Protein AF-0000000079814515 (afdb_homodimer)

Radius of gyration: 21.1 Å; Cα contacts (8 Å, |Δi|>4): 641; chains: 2; bounding box: 38×59×46 Å

Secondary structure (DSSP, 8-state):
--HHHHHHHHHHHHTT---EEEE-PPP-SHHHHHHHHTT--SB-EEEEEEEETTS-EEEEEEETT----TTTHHHHHT-S-EEEPPHHHHHHHH---TT--SGGGGGG-TT--EEEEEEHHHHTSS-EEE-SS-TTEEEEE-HHHHHHHHHHTT---EEE---GGG--/--HHHHHHHHHHHHTT---EEEE-PPP-SHHHHHHHHTT--SB-EEEEEEEETTS-EEEEEEETT----TTTHHHHHT-S-EEEPPHHHHHHHH---TT--SGGGGGG-TT--EEEEEEHHHHTSS-EEE-SS-TTEEEEE-HHHHHHHHHHTT---EEE---GGG--

Sequence (336 aa):
MTETGQRLLDLLAELDIQPEILSHPPVRTVEDAEAYWGDIRGQHTKNLFLKDAKGAMFLLTVPADRKVDLKKLPQLLDCKRLSFGSAERMMERLQTIPGSLGPLSMIADTDHQVRFAIDAALLQGDYITMHPMDNTQTFSISPDDLRKFLHALGVEPLVVTFTDAETVMTETGQRLLDLLAELDIQPEILSHPPVRTVEDAEAYWGDIRGQHTKNLFLKDAKGAMFLLTVPADRKVDLKKLPQLLDCKRLSFGSAERMMERLQTIPGSLGPLSMIADTDHQVRFAIDAALLQGDYITMHPMDNTQTFSISPDDLRKFLHALGVEPLVVTFTDAETV

Solvent-accessible surface area (backbone atoms only — not comparable to full-atom values): 18422 Å² total; per-residue (Å²): 130,54,71,67,47,50,52,47,55,51,51,34,54,74,68,69,49,79,58,50,78,44,80,47,73,73,64,86,43,70,65,50,42,54,71,60,49,75,76,52,64,48,48,52,53,40,59,46,53,29,25,27,76,85,66,52,32,32,40,38,41,33,51,55,55,60,50,71,28,62,86,43,42,20,73,73,68,71,56,50,64,56,45,75,49,53,64,68,54,36,34,72,49,30,68,32,55,90,82,16,60,32,80,59,29,57,73,51,31,80,80,67,67,57,48,46,31,35,36,46,72,54,60,72,44,74,21,33,38,36,20,68,62,34,50,40,37,39,31,26,36,34,42,68,53,49,48,51,52,34,49,75,72,73,46,77,71,42,75,34,80,82,47,78,80,35,39,104,131,54,72,67,45,50,51,48,54,51,51,33,54,75,70,69,49,79,57,49,76,47,80,47,73,71,63,85,42,71,68,51,41,53,70,60,50,76,76,52,63,48,50,53,53,40,58,44,53,30,26,26,76,86,64,54,31,34,39,38,39,34,52,54,54,60,49,73,27,61,85,44,42,21,72,72,68,70,54,49,63,57,44,76,50,52,64,66,53,37,33,73,48,30,68,32,54,90,81,18,60,33,80,60,30,55,75,54,31,80,81,68,67,58,48,46,32,35,36,46,74,54,58,74,43,73,22,33,38,36,21,68,64,34,49,40,37,39,31,28,38,33,44,68,53,51,49,53,52,34,50,75,72,72,46,76,69,42,75,33,78,83,49,80,81,34,39,103

pLDDT: mean 93.08, std 7.83, range [66.25, 98.88]

Foldseek 3Di:
DDPLLVVLVVLCVVLVFDWDKDFAPQDDDPVRCVVRVVPDDAFEWDWFWKAAPVGQIEIEIEGPPFAFDQQCVCVQVVTHRMDGDDQVVCCVQQVAGPQQDDLSSCSRRLVPRYAYEYEPVRLPDQWYWHHSSDNRMITTGGSVSSVSSCVVSVHDYHYGYDDPVRGD/DDPLLVVLVVLCVVLVFDWDKDFAPQDDDPVRCVVRVVPDDAFEWDWFWKAAPVGQIEIEIEGPPFAFDQQCVCVQVVTHRMDGDDQVVCCVQQVAGPQQDDLSSCSRRLVPRYAYEYEQVRLPDQWYWHHSSDNRMITTGGSVSSVSSCVVSVHDYHYGYDDPVRGD

InterPro domains:
  IPR007214 YbaK/aminoacyl-tRNA synthetase-associated domain [PF04073] (24-149)
  IPR036754 YbaK/aminoacyl-tRNA synthetase-associated domain superfamily [G3DSA:3.90.960.10] (1-168)
  IPR036754 YbaK/aminoacyl-tRNA synthetase-associated domain superfamily [SSF55826] (5-163)
  IPR040285 Prolyl-tRNA editing protein ProX/PRXD1 [PTHR31423] (1-164)

Organism: NCBI:txid265959

Nearest PDB structures (foldseek):
  1vjf-assembly1_A  TM=9.350E-01  e=3.466E-21  Caulobacter vibrioides CB15
  1vki-assembly1_A  TM=9.490E-01  e=1.160E-20  Agrobacterium fabrum str. C58
  8huz-assembly3_B  TM=9.222E-01  e=3.276E-17  Mus musculus
  8huz-assembly6_E  TM=8.771E-01  e=4.865E-18  Mus musculus
  8huz-assembly4_C  TM=9.094E-01  e=7.024E-17  Mus musculus

Structure (mmCIF, N/CA/C/O backbone):
data_AF-0000000079814515-model_v1
#
loop_
_entity.id
_entity.type
_entity.pdbx_description
1 polymer 'Prolyl-tRNA editing protein ProX'
#
loop_
_atom_site.group_PDB
_atom_site.id
_atom_site.type_symbol
_atom_site.label_atom_id
_atom_site.label_alt_id
_atom_site.label_comp_id
_atom_site.label_asym_id
_atom_site.label_entity_id
_atom_site.label_seq_id
_atom_site.pdbx_PDB_ins_code
_atom_site.Cartn_x
_atom_site.Cartn_y
_atom_site.Cartn_z
_atom_site.occupancy
_atom_site.B_iso_or_equiv
_atom_site.auth_seq_id
_atom_site.auth_comp_id
_atom_site.auth_asym_id
_atom_site.auth_atom_id
_atom_site.pdbx_PDB_model_num
ATOM 1 N N . MET A 1 1 ? -7.988 8.062 24.359 1 75.44 1 MET A N 1
ATOM 2 C CA . MET A 1 1 ? -7.648 9.141 23.438 1 75.44 1 MET A CA 1
ATOM 3 C C . MET A 1 1 ? -6.617 10.078 24.047 1 75.44 1 MET A C 1
ATOM 5 O O . MET A 1 1 ? -6.691 10.398 25.25 1 75.44 1 MET A O 1
ATOM 9 N N . THR A 1 2 ? -5.527 10.367 23.234 1 88.06 2 THR A N 1
ATOM 10 C CA . THR A 1 2 ? -4.484 11.281 23.703 1 88.06 2 THR A CA 1
ATOM 11 C C . THR A 1 2 ? -5.031 12.695 23.828 1 88.06 2 THR A C 1
ATOM 13 O O . THR A 1 2 ? -6.121 12.992 23.344 1 88.06 2 THR A O 1
ATOM 16 N N . GLU A 1 3 ? -4.348 13.508 24.594 1 93.75 3 GLU A N 1
ATOM 17 C CA . GLU A 1 3 ? -4.727 14.906 24.719 1 93.75 3 GLU A CA 1
ATOM 18 C C . GLU A 1 3 ? -4.777 15.586 23.359 1 93.75 3 GLU A C 1
ATOM 20 O O . GLU A 1 3 ? -5.695 16.359 23.078 1 93.75 3 GLU A O 1
ATOM 25 N N . THR A 1 4 ? -3.793 15.328 22.547 1 96.5 4 THR A N 1
ATOM 26 C CA . THR A 1 4 ? -3.748 15.914 21.219 1 96.5 4 THR A CA 1
ATOM 27 C C . 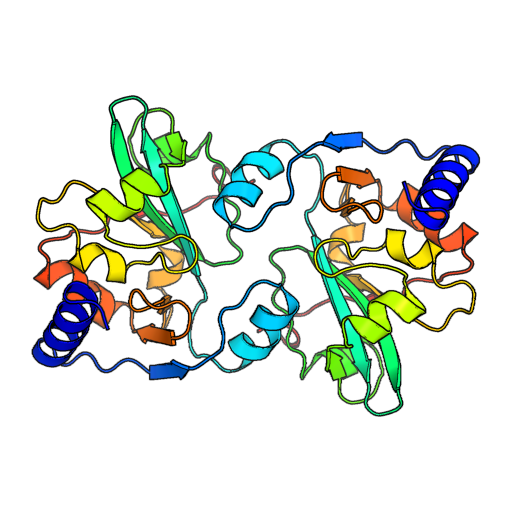THR A 1 4 ? -4.914 15.414 20.375 1 96.5 4 THR A C 1
ATOM 29 O O . THR A 1 4 ? -5.484 16.172 19.578 1 96.5 4 THR A O 1
ATOM 32 N N . GLY A 1 5 ? -5.25 14.125 20.5 1 96 5 GLY A N 1
ATOM 33 C CA . GLY A 1 5 ? -6.414 13.586 19.828 1 96 5 GLY A CA 1
ATOM 34 C C . GLY A 1 5 ? -7.703 14.289 20.188 1 96 5 GLY A C 1
ATOM 35 O O . GLY A 1 5 ? -8.539 14.57 19.328 1 96 5 GLY A O 1
ATOM 36 N N . GLN A 1 6 ? -7.859 14.578 21.469 1 96.5 6 GLN A N 1
ATOM 37 C CA . GLN A 1 6 ? -9.047 15.305 21.922 1 96.5 6 GLN A CA 1
ATOM 38 C C . GLN A 1 6 ? -9.062 16.734 21.375 1 96.5 6 GLN A C 1
ATOM 40 O O . GLN A 1 6 ? -10.109 17.234 20.953 1 96.5 6 GLN A O 1
ATOM 45 N N . ARG A 1 7 ? -7.902 17.359 21.406 1 97.75 7 ARG A N 1
ATOM 46 C CA . ARG A 1 7 ? -7.797 18.703 20.844 1 97.75 7 ARG A CA 1
ATOM 47 C C . ARG A 1 7 ? -8.203 18.703 19.375 1 97.75 7 ARG A C 1
ATOM 49 O O . ARG A 1 7 ? -8.844 19.641 18.891 1 97.75 7 ARG A O 1
ATOM 56 N N . LEU A 1 8 ? -7.816 17.656 18.672 1 98.44 8 LEU A N 1
ATOM 57 C CA . LEU A 1 8 ? -8.172 17.516 17.266 1 98.44 8 LEU A CA 1
ATOM 58 C C . LEU A 1 8 ? -9.688 17.469 17.094 1 98.44 8 LEU A C 1
ATOM 60 O O . LEU A 1 8 ? -10.258 18.234 16.312 1 98.44 8 LEU A O 1
ATOM 64 N N . LEU A 1 9 ? -10.352 16.656 17.844 1 97.94 9 LEU A N 1
ATOM 65 C CA . LEU A 1 9 ? -11.797 16.5 17.734 1 97.94 9 LEU A CA 1
ATOM 66 C C . LEU A 1 9 ? -12.508 17.797 18.125 1 97.94 9 LEU A C 1
ATOM 68 O O . LEU A 1 9 ? -13.5 18.172 17.5 1 97.94 9 LEU A O 1
ATOM 72 N N . ASP A 1 10 ? -12.016 18.422 19.109 1 98.38 10 ASP A N 1
ATOM 73 C CA . ASP A 1 10 ? -12.594 19.703 19.547 1 98.38 10 ASP A CA 1
ATOM 74 C C . ASP A 1 10 ? -12.492 20.75 18.453 1 98.38 10 ASP A C 1
ATOM 76 O O . ASP A 1 10 ? -13.445 21.484 18.188 1 98.38 10 ASP A O 1
ATOM 80 N N . LEU A 1 11 ? -11.305 20.812 17.844 1 98.69 11 LEU A N 1
ATOM 81 C CA . LEU A 1 11 ? -11.102 21.812 16.781 1 98.69 11 LEU A CA 1
ATOM 82 C C . LEU A 1 11 ? -12.016 21.516 15.594 1 98.69 11 LEU A C 1
ATOM 84 O O . LEU A 1 11 ? -12.602 22.438 15.023 1 98.69 11 LEU A O 1
ATOM 88 N N . LEU A 1 12 ? -12.133 20.266 15.188 1 98.75 12 LEU A N 1
ATOM 89 C CA . LEU A 1 12 ? -13.039 19.906 14.102 1 98.75 12 LEU A CA 1
ATOM 90 C C . LEU A 1 12 ? -14.461 20.344 14.414 1 98.75 12 LEU A C 1
ATOM 92 O O . LEU A 1 12 ? -15.164 20.875 13.555 1 98.75 12 LEU A O 1
ATOM 96 N N . ALA A 1 13 ? -14.883 20.125 15.633 1 98.56 13 ALA A N 1
ATOM 97 C CA . ALA A 1 13 ? -16.219 20.516 16.078 1 98.56 13 ALA A CA 1
ATOM 98 C C . ALA A 1 13 ? -16.391 22.031 16.016 1 98.56 13 ALA A C 1
ATOM 100 O O . ALA A 1 13 ? -17.406 22.547 15.531 1 98.56 13 ALA A O 1
ATOM 101 N N . GLU A 1 14 ? -15.445 22.75 16.5 1 98.62 14 GLU A N 1
ATOM 102 C CA . GLU A 1 14 ? -15.469 24.203 16.5 1 98.62 14 GLU A CA 1
ATOM 103 C C . GLU A 1 14 ? -15.609 24.75 15.078 1 98.62 14 GLU A C 1
ATOM 105 O O . GLU A 1 14 ? -16.297 25.75 14.852 1 98.62 14 GLU A O 1
ATOM 110 N N . LEU A 1 15 ? -14.969 24.078 14.133 1 98.75 15 LEU A N 1
ATOM 111 C CA . LEU A 1 15 ? -14.953 24.516 12.742 1 98.75 15 LEU A CA 1
ATOM 112 C C . LEU A 1 15 ? -16.156 23.953 11.984 1 98.75 15 LEU A C 1
ATOM 114 O O . LEU A 1 15 ? -16.297 24.188 10.781 1 98.75 15 LEU A O 1
ATOM 118 N N . ASP A 1 16 ? -16.969 23.203 12.617 1 98.56 16 ASP A N 1
ATOM 119 C CA . ASP A 1 16 ? -18.156 22.562 12.047 1 98.56 16 ASP A CA 1
ATOM 120 C C . ASP A 1 16 ? -17.781 21.609 10.914 1 98.56 16 ASP A C 1
ATOM 122 O O . ASP A 1 16 ? -18.391 21.625 9.852 1 98.56 16 ASP A O 1
ATOM 126 N N . ILE A 1 17 ? -16.672 20.969 11.133 1 98.62 17 ILE A N 1
ATOM 127 C CA . ILE A 1 17 ? -16.266 19.922 10.219 1 98.62 17 ILE A CA 1
ATOM 128 C C . ILE A 1 17 ? -16.766 18.562 10.734 1 98.62 17 ILE A C 1
ATOM 130 O O . ILE A 1 17 ? -16.438 18.156 11.844 1 98.62 17 ILE A O 1
ATOM 134 N N . GLN A 1 18 ? -17.562 17.891 9.961 1 97.75 18 GLN A N 1
ATOM 135 C CA . GLN A 1 18 ? -18.141 16.594 10.312 1 97.75 18 GLN A CA 1
ATOM 136 C C . GLN A 1 18 ? -17.672 15.5 9.367 1 97.75 18 GLN A C 1
ATOM 138 O O . GLN A 1 18 ? -18.312 15.227 8.352 1 97.75 18 GLN A O 1
ATOM 143 N N . PRO A 1 19 ? -16.594 14.875 9.711 1 97.75 19 PRO A N 1
ATOM 144 C CA . PRO A 1 19 ? -16.094 13.812 8.828 1 97.75 19 PRO A CA 1
ATOM 145 C C . PRO A 1 19 ? -17.031 12.609 8.758 1 97.75 19 PRO A C 1
ATOM 147 O O . PRO A 1 19 ? -17.797 12.367 9.695 1 97.75 19 PRO A O 1
ATOM 150 N N . GLU A 1 20 ? -17.094 11.984 7.598 1 96.75 20 GLU A N 1
ATOM 151 C CA . GLU A 1 20 ? -17.562 10.602 7.594 1 96.75 20 GLU A CA 1
ATOM 152 C C . GLU A 1 20 ? -16.531 9.672 8.227 1 96.75 20 GLU A C 1
ATOM 154 O O . GLU A 1 20 ? -15.352 9.719 7.887 1 96.75 20 GLU A O 1
ATOM 159 N N . ILE A 1 21 ? -17.016 8.844 9.18 1 95.38 21 ILE A N 1
ATOM 160 C CA . ILE A 1 21 ? -16.078 8.078 9.992 1 95.38 21 ILE A CA 1
ATOM 161 C C . ILE A 1 21 ? -16.25 6.586 9.695 1 95.38 21 ILE A C 1
ATOM 163 O O . ILE A 1 21 ? -17.375 6.078 9.648 1 95.38 21 ILE A O 1
ATOM 167 N N . LEU A 1 22 ? -15.141 5.969 9.438 1 93.75 22 LEU A N 1
ATOM 168 C CA . LEU A 1 22 ? -15.086 4.516 9.359 1 93.75 22 LEU A CA 1
ATOM 169 C C . LEU A 1 22 ? -14.172 3.945 10.438 1 93.75 22 LEU A C 1
ATOM 171 O O . LEU A 1 22 ? -13.008 4.336 10.539 1 93.75 22 LEU A O 1
ATOM 175 N N . SER A 1 23 ? -14.734 3.043 11.258 1 93.56 23 SER A N 1
ATOM 176 C CA . SER A 1 23 ? -13.938 2.336 12.25 1 93.56 23 SER A CA 1
ATOM 177 C C . SER A 1 23 ? -13.477 0.978 11.734 1 93.56 23 SER A C 1
ATOM 179 O O . SER A 1 23 ? -14.25 0.262 11.086 1 93.56 23 SER A O 1
ATOM 181 N N . HIS A 1 24 ? -12.25 0.67 11.945 1 90.94 24 HIS A N 1
ATOM 182 C CA . HIS A 1 24 ? -11.656 -0.583 11.492 1 90.94 24 HIS A CA 1
ATOM 183 C C . HIS A 1 24 ? -10.453 -0.958 12.359 1 90.94 24 HIS A C 1
ATOM 185 O O . HIS A 1 24 ? -9.875 -0.102 13.023 1 90.94 24 HIS A O 1
ATOM 191 N N . PRO A 1 25 ? -10.117 -2.254 12.414 1 89.31 25 PRO A N 1
ATOM 192 C CA . PRO A 1 25 ? -8.852 -2.592 13.062 1 89.31 25 PRO A CA 1
ATOM 193 C C . PRO A 1 25 ? -7.641 -2.021 12.32 1 89.31 25 PRO A C 1
ATOM 195 O O . PRO A 1 25 ? -7.754 -1.611 11.164 1 89.31 25 PRO A O 1
ATOM 198 N N . PRO A 1 26 ? -6.539 -1.904 13.023 1 88.31 26 PRO A N 1
ATOM 199 C CA . PRO A 1 26 ? -5.34 -1.482 12.297 1 88.31 26 PRO A CA 1
ATOM 200 C C . PRO A 1 26 ? -5.039 -2.369 11.094 1 88.31 26 PRO A C 1
ATOM 202 O O . PRO A 1 26 ? -5.133 -3.596 11.18 1 88.31 26 PRO A O 1
ATOM 205 N N . VAL A 1 27 ? -4.84 -1.708 9.977 1 80.44 27 VAL A N 1
ATOM 206 C CA . VAL A 1 27 ? -4.586 -2.43 8.734 1 80.44 27 VAL A CA 1
ATOM 207 C C . VAL A 1 27 ? -3.086 -2.654 8.555 1 80.44 27 VAL A C 1
ATOM 209 O O . VAL A 1 27 ? -2.299 -1.707 8.625 1 80.44 27 VAL A O 1
ATOM 212 N N . ARG A 1 28 ? -2.684 -3.973 8.359 1 74.38 28 ARG A N 1
ATOM 213 C CA . ARG A 1 28 ? -1.266 -4.297 8.242 1 74.38 28 ARG A CA 1
ATOM 214 C C . ARG A 1 28 ? -0.97 -4.973 6.902 1 74.38 28 ARG A C 1
ATOM 216 O O . ARG A 1 28 ? 0.19 -5.082 6.5 1 74.38 28 ARG A O 1
ATOM 223 N N . THR A 1 29 ? -2.033 -5.328 6.293 1 77 29 THR A N 1
ATOM 224 C CA . THR A 1 29 ? -1.838 -6.039 5.035 1 77 29 THR A CA 1
ATOM 225 C C . THR A 1 29 ? -2.668 -5.406 3.922 1 77 29 THR A C 1
ATOM 227 O O . THR A 1 29 ? -3.625 -4.676 4.191 1 77 29 THR A O 1
ATOM 230 N N . VAL A 1 30 ? -2.26 -5.75 2.783 1 77.56 30 VAL A N 1
ATOM 231 C CA . VAL A 1 30 ? -3.012 -5.293 1.62 1 77.56 30 VAL A CA 1
ATOM 232 C C . VAL A 1 30 ? -4.441 -5.828 1.686 1 77.56 30 VAL A C 1
ATOM 234 O O . VAL A 1 30 ? -5.395 -5.109 1.377 1 77.56 30 VAL A O 1
ATOM 237 N N . GLU A 1 31 ? -4.586 -7.02 2.125 1 76.5 31 GLU A N 1
ATOM 238 C CA . GLU A 1 31 ? -5.898 -7.645 2.266 1 76.5 31 GLU A CA 1
ATOM 239 C C . GLU A 1 31 ? -6.785 -6.855 3.225 1 76.5 31 GLU A C 1
ATOM 241 O O . GLU A 1 31 ? -7.941 -6.566 2.914 1 76.5 31 GLU A O 1
ATOM 246 N N . ASP A 1 32 ? -6.215 -6.566 4.352 1 77.38 32 ASP A N 1
ATOM 247 C CA . ASP A 1 32 ? -6.961 -5.777 5.328 1 77.38 32 ASP A CA 1
ATOM 248 C C . ASP A 1 32 ? -7.387 -4.434 4.742 1 77.38 32 ASP A C 1
ATOM 250 O O . ASP A 1 32 ? -8.539 -4.023 4.891 1 77.38 32 ASP A O 1
ATOM 254 N N . ALA A 1 33 ? -6.477 -3.834 4.035 1 79.44 33 ALA A N 1
ATOM 255 C CA . ALA A 1 33 ? -6.734 -2.51 3.477 1 79.44 33 ALA A CA 1
ATOM 256 C C . ALA A 1 33 ? -7.867 -2.561 2.451 1 79.44 33 ALA A C 1
ATOM 258 O O . ALA A 1 33 ? -8.812 -1.775 2.525 1 79.44 33 ALA A O 1
ATOM 259 N N . GLU A 1 34 ? -7.785 -3.51 1.593 1 79.25 34 GLU A N 1
ATOM 260 C CA . GLU A 1 34 ? -8.758 -3.611 0.508 1 79.25 34 GLU A CA 1
ATOM 261 C C . GLU A 1 34 ? -10.141 -3.979 1.038 1 79.25 34 GLU A C 1
ATOM 263 O O . GLU A 1 34 ? -11.156 -3.543 0.493 1 79.25 34 GLU A O 1
ATOM 268 N N . ALA A 1 35 ? -10.188 -4.746 2.047 1 75.69 35 ALA A N 1
ATOM 269 C CA . ALA A 1 35 ? -11.445 -5.176 2.648 1 75.69 35 ALA A CA 1
ATOM 270 C C . ALA A 1 35 ? -12.172 -4 3.293 1 75.69 35 ALA A C 1
ATOM 272 O O . ALA A 1 35 ? -13.398 -3.914 3.229 1 75.69 35 ALA A O 1
ATOM 273 N N . TYR A 1 36 ? -11.414 -3.109 3.783 1 75.94 36 TYR A N 1
ATOM 274 C CA . TYR A 1 36 ? -12.039 -2.029 4.539 1 75.94 36 TYR A CA 1
ATOM 275 C C . TYR A 1 36 ? -12.195 -0.783 3.68 1 75.94 36 TYR A C 1
ATOM 277 O O . TYR A 1 36 ? -13.102 0.028 3.912 1 75.94 36 TYR A O 1
ATOM 285 N N . TRP A 1 37 ? -11.383 -0.646 2.613 1 72.81 37 TRP A N 1
ATOM 286 C CA . TRP A 1 37 ? -11.344 0.602 1.858 1 72.81 37 TRP A CA 1
ATOM 287 C C . TRP A 1 37 ? -12.469 0.654 0.829 1 72.81 37 TRP A C 1
ATOM 289 O O . TRP A 1 37 ? -12.828 1.732 0.354 1 72.81 37 TRP A O 1
ATOM 299 N N . GLY A 1 38 ? -12.984 -0.452 0.462 1 70.06 38 GLY A N 1
ATOM 300 C CA . GLY A 1 38 ? -14.008 -0.471 -0.574 1 70.06 38 GLY A CA 1
ATOM 301 C C . GLY A 1 38 ? -15.219 0.375 -0.234 1 70.06 38 GLY A C 1
ATOM 302 O O . GLY A 1 38 ? -15.914 0.859 -1.129 1 70.06 38 GLY A O 1
ATOM 303 N N . ASP A 1 39 ? -15.367 0.72 0.922 1 73 39 ASP A N 1
ATOM 304 C CA . ASP A 1 39 ? -16.625 1.36 1.31 1 73 39 ASP A CA 1
ATOM 305 C C . ASP A 1 39 ? -16.391 2.801 1.761 1 73 39 ASP A C 1
ATOM 307 O O . ASP A 1 39 ? -17.344 3.518 2.082 1 73 39 ASP A O 1
ATOM 311 N N . ILE A 1 40 ? -15.188 3.158 1.718 1 81.25 40 ILE A N 1
ATOM 312 C CA . ILE A 1 40 ? -14.938 4.48 2.281 1 81.25 40 ILE A CA 1
ATOM 313 C C . ILE A 1 40 ? -14.961 5.527 1.172 1 81.25 40 ILE A C 1
ATOM 315 O O . ILE A 1 40 ? -14.391 5.316 0.099 1 81.25 40 ILE A O 1
ATOM 319 N N . ARG A 1 41 ? -15.656 6.555 1.439 1 89.75 41 ARG A N 1
ATOM 320 C CA . ARG A 1 41 ? -15.758 7.648 0.479 1 89.75 41 ARG A CA 1
ATOM 321 C C . ARG A 1 41 ? -14.469 8.469 0.448 1 89.75 41 ARG A C 1
ATOM 323 O O . ARG A 1 41 ? -13.969 8.883 1.494 1 89.75 41 ARG A O 1
ATOM 330 N N . GLY A 1 42 ? -13.992 8.664 -0.877 1 93.06 42 GLY A N 1
ATOM 331 C CA . GLY A 1 42 ? -12.883 9.594 -1.007 1 93.06 42 GLY A CA 1
ATOM 332 C C . GLY A 1 42 ? -11.633 8.953 -1.583 1 93.06 42 GLY A C 1
ATOM 333 O O . GLY A 1 42 ? -11.547 7.727 -1.678 1 93.06 42 GLY A O 1
ATOM 334 N N . GLN A 1 43 ? -10.656 9.859 -1.907 1 93.62 43 GLN A N 1
ATOM 335 C CA . GLN A 1 43 ? -9.336 9.422 -2.34 1 93.62 43 GLN A CA 1
ATOM 336 C C . GLN A 1 43 ? -8.5 8.953 -1.156 1 93.62 43 GLN A C 1
ATOM 338 O O . GLN A 1 43 ? -8.312 9.688 -0.187 1 93.62 43 GLN A O 1
ATOM 343 N N . HIS A 1 44 ? -8.031 7.711 -1.271 1 92.06 44 HIS A N 1
ATOM 344 C CA . HIS A 1 44 ? -7.145 7.199 -0.235 1 92.06 44 HIS A CA 1
ATOM 345 C C . HIS A 1 44 ? -5.746 7.797 -0.364 1 92.06 44 HIS A C 1
ATOM 347 O O . HIS A 1 44 ? -5.301 8.109 -1.47 1 92.06 44 HIS A O 1
ATOM 353 N N . THR A 1 45 ? -5.105 7.887 0.798 1 94.12 45 THR A N 1
ATOM 354 C CA . THR A 1 45 ? -3.855 8.633 0.782 1 94.12 45 THR A CA 1
ATOM 355 C C . THR A 1 45 ? -2.729 7.82 1.412 1 94.12 45 THR A C 1
ATOM 357 O O . THR A 1 45 ? -2.982 6.836 2.107 1 94.12 45 THR A O 1
ATOM 360 N N . LYS A 1 46 ? -1.574 8.141 1.09 1 92.5 46 LYS A N 1
ATOM 361 C CA . LYS A 1 46 ? -0.401 7.801 1.89 1 92.5 46 LYS A CA 1
ATOM 362 C C . LYS A 1 46 ? 0.386 9.047 2.27 1 92.5 46 LYS A C 1
ATOM 364 O O . LYS A 1 46 ? 0.29 10.078 1.598 1 92.5 46 LYS A O 1
ATOM 369 N N . ASN A 1 47 ? 1.096 8.969 3.33 1 96.19 47 ASN A N 1
ATOM 370 C CA . ASN A 1 47 ? 1.739 10.109 3.977 1 96.19 47 ASN A CA 1
ATOM 371 C C . ASN A 1 47 ? 3.213 9.836 4.266 1 96.19 47 ASN A C 1
ATOM 373 O O . ASN A 1 47 ? 3.557 8.781 4.809 1 96.19 47 ASN A O 1
ATOM 377 N N . LEU A 1 48 ? 4.031 10.742 3.873 1 96.19 48 LEU A N 1
ATOM 378 C CA . LEU A 1 48 ? 5.473 10.617 4.07 1 96.19 48 LEU A CA 1
ATOM 379 C C . LEU A 1 48 ? 5.988 11.695 5.016 1 96.19 48 LEU A C 1
ATOM 381 O O . LEU A 1 48 ? 5.746 12.883 4.797 1 96.19 48 LEU A O 1
ATOM 385 N N . PHE A 1 49 ? 6.605 11.25 6.074 1 97.25 49 PHE A N 1
ATOM 386 C CA . PHE A 1 49 ? 7.34 12.156 6.945 1 97.25 49 PHE A CA 1
ATOM 387 C C . PHE A 1 49 ? 8.797 12.258 6.516 1 97.25 49 PHE A C 1
ATOM 389 O O . PHE A 1 49 ? 9.555 11.289 6.629 1 97.25 49 PHE A O 1
ATOM 396 N N . LEU A 1 50 ? 9.188 13.453 6.02 1 97.31 50 LEU A N 1
ATOM 397 C CA . LEU A 1 50 ? 10.477 13.625 5.359 1 97.31 50 LEU A CA 1
ATOM 398 C C . LEU A 1 50 ? 11.305 14.695 6.059 1 97.31 50 LEU A C 1
ATOM 400 O O . LEU A 1 50 ? 10.766 15.531 6.785 1 97.31 50 LEU A O 1
ATOM 404 N N . LYS A 1 51 ? 12.547 14.586 5.828 1 97.06 51 LYS A N 1
ATOM 405 C CA . LYS A 1 51 ? 13.523 15.562 6.305 1 97.06 51 LYS A CA 1
ATOM 406 C C . LYS A 1 51 ? 14.547 15.891 5.227 1 97.06 51 LYS A C 1
ATOM 408 O O . LYS A 1 51 ? 14.992 15.008 4.492 1 97.06 51 LYS A O 1
ATOM 413 N N . ASP A 1 52 ? 14.828 17.188 5.105 1 96.88 52 ASP A N 1
ATOM 414 C CA . ASP A 1 52 ? 15.859 17.516 4.129 1 96.88 52 ASP A CA 1
ATOM 415 C C . ASP A 1 52 ? 17.234 17.625 4.789 1 96.88 52 ASP A C 1
ATOM 417 O O . ASP A 1 52 ? 17.344 17.484 6.008 1 96.88 52 ASP A O 1
ATOM 421 N N . ALA A 1 53 ? 18.25 17.812 4.062 1 96.56 53 ALA A N 1
ATOM 422 C CA . ALA A 1 53 ? 19.641 17.797 4.516 1 96.56 53 ALA A CA 1
ATOM 423 C C . ALA A 1 53 ? 19.906 18.938 5.508 1 96.56 53 ALA A C 1
ATOM 425 O O . ALA A 1 53 ? 20.859 18.875 6.281 1 96.56 53 ALA A O 1
ATOM 426 N N . LYS A 1 54 ? 19.141 19.938 5.52 1 96 54 LYS A N 1
ATOM 427 C CA . LYS A 1 54 ? 19.328 21.062 6.43 1 96 54 LYS A CA 1
ATOM 428 C C . LYS A 1 54 ? 18.484 20.891 7.695 1 96 54 LYS A C 1
ATOM 430 O O . LYS A 1 54 ? 18.562 21.703 8.617 1 96 54 LYS A O 1
ATOM 435 N N . GLY A 1 55 ? 17.688 19.844 7.723 1 96.25 55 GLY A N 1
ATOM 436 C CA . GLY A 1 55 ? 16.922 19.531 8.922 1 96.25 55 GLY A CA 1
ATOM 437 C C . GLY A 1 55 ? 15.469 19.969 8.828 1 96.25 55 GLY A C 1
ATOM 438 O O . GLY A 1 55 ? 14.68 19.734 9.75 1 96.25 55 GLY A O 1
ATOM 439 N N . ALA A 1 56 ? 15.125 20.594 7.699 1 96.94 56 ALA A N 1
ATOM 440 C CA . ALA A 1 56 ? 13.719 20.953 7.508 1 96.94 56 ALA A CA 1
ATOM 441 C C . ALA A 1 56 ? 12.852 19.703 7.395 1 96.94 56 ALA A C 1
ATOM 443 O O . ALA A 1 56 ? 13.234 18.734 6.754 1 96.94 56 ALA A O 1
ATOM 444 N N . MET A 1 57 ? 11.664 19.734 8 1 98.31 57 MET A N 1
ATOM 445 C CA . MET A 1 57 ? 10.781 18.562 8.023 1 98.31 57 MET A CA 1
ATOM 446 C C . MET A 1 57 ? 9.539 18.812 7.172 1 98.31 57 MET A C 1
ATOM 448 O O . MET A 1 57 ? 9.039 19.938 7.105 1 98.31 57 MET A O 1
ATOM 452 N N . PHE A 1 58 ? 9.07 17.734 6.539 1 98.44 58 PHE A N 1
ATOM 453 C CA . PHE A 1 58 ? 7.906 17.797 5.66 1 98.44 58 PHE A CA 1
ATOM 454 C C . PHE A 1 58 ? 6.938 16.656 5.949 1 98.44 58 PHE A C 1
ATOM 456 O O . PHE A 1 58 ? 7.359 15.539 6.23 1 98.44 58 PHE A O 1
ATOM 463 N N . LEU A 1 59 ? 5.707 16.922 5.957 1 98.5 59 LEU A N 1
ATOM 464 C CA . LEU A 1 59 ? 4.652 15.938 5.777 1 98.5 59 LEU A CA 1
ATOM 465 C C . LEU A 1 59 ? 4.043 16.031 4.383 1 98.5 59 LEU A C 1
ATOM 467 O O . LEU A 1 59 ? 3.424 17.047 4.039 1 98.5 59 LEU A O 1
ATOM 471 N N . LEU A 1 60 ? 4.281 15.023 3.607 1 97.88 60 LEU A N 1
ATOM 472 C CA . LEU A 1 60 ? 3.764 14.969 2.244 1 97.88 60 LEU A CA 1
ATOM 473 C C . LEU A 1 60 ? 2.604 13.984 2.145 1 97.88 60 LEU A C 1
ATOM 475 O O . LEU A 1 60 ? 2.744 12.812 2.498 1 97.88 60 LEU A O 1
ATOM 479 N N . THR A 1 61 ? 1.442 14.461 1.738 1 98 61 THR A N 1
ATOM 480 C CA . THR A 1 61 ? 0.266 13.625 1.521 1 98 61 THR A CA 1
ATOM 481 C C . THR A 1 61 ? -0.02 13.477 0.029 1 98 61 THR A C 1
ATOM 483 O O . THR A 1 61 ? -0.182 14.469 -0.681 1 98 61 THR A O 1
ATOM 486 N N . VAL A 1 62 ? -0.045 12.211 -0.463 1 96.19 62 VAL A N 1
ATOM 487 C CA . VAL A 1 62 ? -0.291 11.906 -1.867 1 96.19 62 VAL A CA 1
ATOM 488 C C . VAL A 1 62 ? -1.315 10.781 -1.977 1 96.19 62 VAL A C 1
ATOM 490 O O . VAL A 1 62 ? -1.599 10.094 -0.992 1 96.19 62 VAL A O 1
ATOM 493 N N . PRO A 1 63 ? -1.949 10.703 -3.219 1 94 63 PRO A N 1
ATOM 494 C CA . PRO A 1 63 ? -2.789 9.516 -3.396 1 94 63 PRO A CA 1
ATOM 495 C C . PRO A 1 63 ? -2.059 8.219 -3.057 1 94 63 PRO A C 1
ATOM 497 O O . PRO A 1 63 ? -0.854 8.102 -3.303 1 94 63 PRO A O 1
ATOM 500 N N . ALA A 1 64 ? -2.809 7.281 -2.496 1 89.94 64 ALA A N 1
ATOM 501 C CA . ALA A 1 64 ? -2.24 6.035 -1.988 1 89.94 64 ALA A CA 1
ATOM 502 C C . ALA A 1 64 ? -1.464 5.301 -3.078 1 89.94 64 ALA A C 1
ATOM 504 O O . ALA A 1 64 ? -0.459 4.645 -2.799 1 89.94 64 ALA A O 1
ATOM 505 N N . ASP A 1 65 ? -1.877 5.488 -4.32 1 85.06 65 ASP A N 1
ATOM 506 C CA . ASP A 1 65 ? -1.279 4.73 -5.414 1 85.06 65 ASP A CA 1
ATOM 507 C C . ASP A 1 65 ? -0.203 5.547 -6.125 1 85.06 65 ASP A C 1
ATOM 509 O O . ASP A 1 65 ? 0.365 5.102 -7.125 1 85.06 65 ASP A O 1
ATOM 513 N N . ARG A 1 66 ? 0.095 6.75 -5.578 1 87.5 66 ARG A N 1
ATOM 514 C CA . ARG A 1 66 ? 1.115 7.598 -6.188 1 87.5 66 ARG A CA 1
ATOM 515 C C . ARG A 1 66 ? 2.514 7.047 -5.922 1 87.5 66 ARG A C 1
ATOM 517 O O . ARG A 1 66 ? 2.871 6.766 -4.777 1 87.5 66 ARG A O 1
ATOM 524 N N . LYS A 1 67 ? 3.271 6.891 -6.996 1 82.88 67 LYS A N 1
ATOM 525 C CA . LYS A 1 67 ? 4.695 6.602 -6.852 1 82.88 67 LYS A CA 1
ATOM 526 C C . LYS A 1 67 ? 5.492 7.875 -6.59 1 82.88 67 LYS A C 1
ATOM 528 O O . LYS A 1 67 ? 5.273 8.898 -7.25 1 82.88 67 LYS A O 1
ATOM 533 N N . VAL A 1 68 ? 6.34 7.867 -5.617 1 87.5 68 VAL A N 1
ATOM 534 C CA . VAL A 1 68 ? 7.109 9.055 -5.25 1 87.5 68 VAL A CA 1
ATOM 535 C C . VAL A 1 68 ? 8.602 8.773 -5.406 1 87.5 68 VAL A C 1
ATOM 537 O O . VAL A 1 68 ? 9.109 7.785 -4.871 1 87.5 68 VAL A O 1
ATOM 540 N N . ASP A 1 69 ? 9.273 9.609 -6.184 1 84.62 69 ASP A N 1
ATOM 541 C CA . ASP A 1 69 ? 10.727 9.555 -6.332 1 84.62 69 ASP A CA 1
ATOM 542 C C . ASP A 1 69 ? 11.406 10.539 -5.391 1 84.62 69 ASP A C 1
ATOM 544 O O . ASP A 1 69 ? 11.422 11.742 -5.641 1 84.62 69 ASP A O 1
ATOM 548 N N . LEU A 1 70 ? 12.039 10.008 -4.406 1 87.81 70 LEU A N 1
ATOM 549 C CA . LEU A 1 70 ? 12.648 10.836 -3.377 1 87.81 70 LEU A CA 1
ATOM 550 C C . LEU A 1 70 ? 13.734 11.727 -3.973 1 87.81 70 LEU A C 1
ATOM 552 O O . LEU A 1 70 ? 14 12.82 -3.463 1 87.81 70 LEU A O 1
ATOM 556 N N . LYS A 1 71 ? 14.289 11.328 -5.062 1 86.44 71 LYS A N 1
ATOM 557 C CA . LYS A 1 71 ? 15.383 12.078 -5.672 1 86.44 71 LYS A CA 1
ATOM 558 C C . LYS A 1 71 ? 14.859 13.289 -6.441 1 86.44 71 LYS A C 1
ATOM 560 O O . LYS A 1 71 ? 15.578 14.273 -6.617 1 86.44 71 LYS A O 1
ATOM 565 N N . LYS A 1 72 ? 13.656 13.188 -6.848 1 89 72 LYS A N 1
ATOM 566 C CA . LYS A 1 72 ? 13.086 14.258 -7.66 1 89 72 LYS A CA 1
ATOM 567 C C . LYS A 1 72 ? 12.203 15.18 -6.824 1 89 72 LYS A C 1
ATOM 569 O O . LYS A 1 72 ? 11.87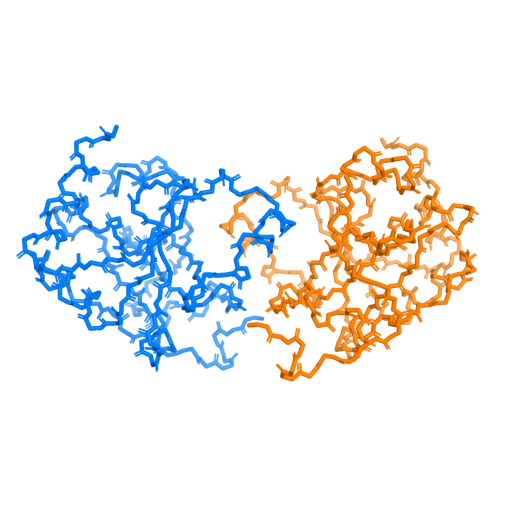5 16.281 -7.25 1 89 72 LYS A O 1
ATOM 574 N N . LEU A 1 73 ? 11.914 14.742 -5.656 1 92.31 73 LEU A N 1
ATOM 575 C CA . LEU A 1 73 ? 10.953 15.43 -4.801 1 92.31 73 LEU A CA 1
ATOM 576 C C . LEU A 1 73 ? 11.492 16.781 -4.359 1 92.31 73 LEU A C 1
ATOM 578 O O . LEU A 1 73 ? 10.727 17.734 -4.203 1 92.31 73 LEU A O 1
ATOM 582 N N . PRO A 1 74 ? 12.82 16.922 -4.16 1 94.56 74 PRO A N 1
ATOM 583 C CA . PRO A 1 74 ? 13.359 18.203 -3.691 1 94.56 74 PRO A CA 1
ATOM 584 C C . PRO A 1 74 ? 13.016 19.359 -4.621 1 94.56 74 PRO A C 1
ATOM 586 O O . PRO A 1 74 ? 12.734 20.469 -4.156 1 94.56 74 PRO A O 1
ATOM 589 N N . GLN A 1 75 ? 13 19.125 -5.855 1 92.25 75 GLN A N 1
ATOM 590 C CA . GLN A 1 75 ? 12.641 20.172 -6.812 1 92.25 75 GLN A CA 1
ATOM 591 C C . GLN A 1 75 ? 11.203 20.609 -6.617 1 92.25 75 GLN A C 1
ATOM 593 O O . GLN A 1 75 ? 10.898 21.812 -6.695 1 92.25 75 GLN A O 1
ATOM 598 N N . LEU A 1 76 ? 10.375 19.672 -6.363 1 92.5 76 LEU A N 1
ATOM 599 C CA . LEU A 1 76 ? 8.953 19.938 -6.191 1 92.5 76 LEU A CA 1
ATOM 600 C C . LEU A 1 76 ? 8.688 20.688 -4.891 1 92.5 76 LEU A C 1
ATOM 602 O O . LEU A 1 76 ? 7.816 21.547 -4.836 1 92.5 76 LEU A O 1
ATOM 606 N N . LEU A 1 77 ? 9.438 20.375 -3.848 1 95.12 77 LEU A N 1
ATOM 607 C CA . LEU A 1 77 ? 9.219 20.938 -2.52 1 95.12 77 LEU A CA 1
ATOM 608 C C . LEU A 1 77 ? 10.141 22.125 -2.277 1 95.12 77 LEU A C 1
ATOM 610 O O . LEU A 1 77 ? 10.039 22.797 -1.248 1 95.12 77 LEU A O 1
ATOM 614 N N . ASP A 1 78 ? 10.969 22.422 -3.244 1 94.38 78 ASP A N 1
ATOM 615 C CA . ASP A 1 78 ? 11.953 23.484 -3.135 1 94.38 78 ASP A CA 1
ATOM 616 C C . ASP A 1 78 ? 12.797 23.344 -1.867 1 94.38 78 ASP A C 1
ATOM 618 O O . ASP A 1 78 ? 12.836 24.25 -1.032 1 94.38 78 ASP A O 1
ATOM 622 N N . CYS A 1 79 ? 13.453 22.25 -1.73 1 95.75 79 CYS A N 1
ATOM 623 C CA . CYS A 1 79 ? 14.266 21.938 -0.562 1 95.75 79 CYS A CA 1
ATOM 624 C C . CYS A 1 79 ? 15.508 21.141 -0.96 1 95.75 79 CYS A C 1
ATOM 626 O O . CYS A 1 79 ? 15.797 21 -2.148 1 95.75 79 CYS A O 1
ATOM 628 N N . LYS A 1 80 ? 16.328 20.844 0.025 1 96.44 80 LYS A N 1
ATOM 629 C CA . LYS A 1 80 ? 17.516 20.031 -0.211 1 96.44 80 LYS A CA 1
ATOM 630 C C . LYS A 1 80 ? 17.188 18.547 -0.277 1 96.44 80 LYS A C 1
ATOM 632 O O . LYS A 1 80 ? 16.016 18.172 -0.234 1 96.44 80 LYS A O 1
ATOM 637 N N . ARG A 1 81 ? 18.203 17.781 -0.503 1 96 81 ARG A N 1
ATOM 638 C CA . ARG A 1 81 ? 18.016 16.344 -0.612 1 96 81 ARG A CA 1
ATOM 639 C C . ARG A 1 81 ? 17.203 15.805 0.561 1 96 81 ARG A C 1
ATOM 641 O O . ARG A 1 81 ? 17.422 16.203 1.707 1 96 81 ARG A O 1
ATOM 648 N N . LEU A 1 82 ? 16.297 14.906 0.192 1 94.81 82 LEU A N 1
ATOM 649 C CA . LEU A 1 82 ? 15.328 14.445 1.184 1 94.81 82 LEU A CA 1
ATOM 650 C C . LEU A 1 82 ? 15.656 13.023 1.635 1 94.81 82 LEU A C 1
ATOM 652 O O . LEU A 1 82 ? 16.156 12.219 0.851 1 94.81 82 LEU A O 1
ATOM 656 N N . SER A 1 83 ? 15.383 12.75 2.865 1 93.56 83 SER A N 1
ATOM 657 C CA . SER A 1 83 ? 15.297 11.422 3.465 1 93.56 83 SER A CA 1
ATOM 658 C C . SER A 1 83 ? 14.078 11.289 4.363 1 93.56 83 SER A C 1
ATOM 660 O O . SER A 1 83 ? 13.359 12.266 4.59 1 93.56 83 SER A O 1
ATOM 662 N N . PHE A 1 84 ? 13.852 10.094 4.82 1 94.19 84 PHE A N 1
ATOM 663 C CA . PHE A 1 84 ? 12.727 9.883 5.719 1 94.19 84 PHE A CA 1
ATOM 664 C C . PHE A 1 84 ? 13.078 10.32 7.141 1 94.19 84 PHE A C 1
ATOM 666 O O . PHE A 1 84 ? 14.18 10.055 7.617 1 94.19 84 PHE A O 1
ATOM 673 N N . GLY A 1 85 ? 12.125 11.023 7.723 1 95 85 GLY A N 1
ATOM 674 C CA . GLY A 1 85 ? 12.281 11.32 9.141 1 95 85 GLY A CA 1
ATOM 675 C C . GLY A 1 85 ? 12.07 10.102 10.023 1 95 85 GLY A C 1
ATOM 676 O O . GLY A 1 85 ? 11.344 9.18 9.664 1 95 85 GLY A O 1
ATOM 677 N N . SER A 1 86 ? 12.656 10.109 11.242 1 93.75 86 SER A N 1
ATOM 678 C CA . SER A 1 86 ? 12.531 8.984 12.164 1 93.75 86 SER A CA 1
ATOM 679 C C . SER A 1 86 ? 11.18 8.992 12.859 1 93.75 86 SER A C 1
ATOM 681 O O . SER A 1 86 ? 10.531 10.031 12.961 1 93.75 86 SER A O 1
ATOM 683 N N . ALA A 1 87 ? 10.812 7.781 13.328 1 94.25 87 ALA A N 1
ATOM 684 C CA . ALA A 1 87 ? 9.594 7.664 14.125 1 94.25 87 ALA A CA 1
ATOM 685 C C . ALA A 1 87 ? 9.68 8.516 15.391 1 94.25 87 ALA A C 1
ATOM 687 O O . ALA A 1 87 ? 8.68 9.102 15.82 1 94.25 87 ALA A O 1
ATOM 688 N N . GLU A 1 88 ? 10.836 8.523 15.938 1 96.69 88 GLU A N 1
ATOM 689 C CA . GLU A 1 88 ? 11.055 9.336 17.125 1 96.69 88 GLU A CA 1
ATOM 690 C C . GLU A 1 88 ? 10.805 10.812 16.844 1 96.69 88 GLU A C 1
ATOM 692 O O . GLU A 1 88 ? 10.125 11.492 17.625 1 96.69 88 GLU A O 1
ATOM 697 N N . ARG A 1 89 ? 11.32 11.305 15.797 1 96.69 89 ARG A N 1
ATOM 698 C CA . ARG A 1 89 ? 11.125 12.695 15.406 1 96.69 89 ARG A CA 1
ATOM 699 C C . ARG A 1 89 ? 9.664 12.977 15.07 1 96.69 89 ARG A C 1
ATOM 701 O O . ARG A 1 89 ? 9.133 14.039 15.406 1 96.69 89 ARG A O 1
ATOM 708 N N . MET A 1 90 ? 9.062 12.039 14.414 1 96.94 90 MET A N 1
ATOM 709 C CA . MET A 1 90 ? 7.645 12.172 14.086 1 96.94 90 MET A CA 1
ATOM 710 C C . MET A 1 90 ? 6.805 12.305 15.352 1 96.94 90 MET A C 1
ATOM 712 O O . MET A 1 90 ? 5.918 13.164 15.422 1 96.94 90 MET A O 1
ATOM 716 N N . MET A 1 91 ? 7.113 11.461 16.328 1 97.19 91 MET A N 1
ATOM 717 C CA . MET A 1 91 ? 6.426 11.539 17.609 1 97.19 91 MET A CA 1
ATOM 718 C C . MET A 1 91 ? 6.688 12.875 18.297 1 97.19 91 MET A C 1
ATOM 720 O O . MET A 1 91 ? 5.766 13.508 18.812 1 97.19 91 MET A O 1
ATOM 724 N N . GLU A 1 92 ? 7.871 13.297 18.234 1 97.25 92 GLU A N 1
ATOM 725 C CA . GLU A 1 92 ? 8.258 14.547 18.875 1 97.25 92 GLU A CA 1
ATOM 726 C C . GLU A 1 92 ? 7.562 15.742 18.234 1 97.25 92 GLU A C 1
ATOM 728 O O . GLU A 1 92 ? 7.078 16.625 18.922 1 97.25 92 GLU A O 1
ATOM 733 N N . ARG A 1 93 ? 7.453 15.742 16.938 1 97.69 93 ARG A N 1
ATOM 734 C CA . ARG A 1 93 ? 7.004 16.922 16.219 1 97.69 93 ARG A CA 1
ATOM 735 C C . ARG A 1 93 ? 5.504 16.859 15.945 1 97.69 93 ARG A C 1
ATOM 737 O O . ARG A 1 93 ? 4.824 17.891 15.953 1 97.69 93 ARG A O 1
ATOM 744 N N . LEU A 1 94 ? 5.043 15.648 15.711 1 98.25 94 LEU A N 1
ATOM 745 C CA . LEU A 1 94 ? 3.668 15.523 15.242 1 98.25 94 LEU A CA 1
ATOM 746 C C . LEU A 1 94 ? 2.844 14.656 16.188 1 98.25 94 LEU A C 1
ATOM 748 O O . LEU A 1 94 ? 1.636 14.5 16 1 98.25 94 LEU A O 1
ATOM 752 N N . GLN A 1 95 ? 3.492 14.07 17.156 1 97.88 95 GLN A N 1
ATOM 753 C CA . GLN A 1 95 ? 2.838 13.188 18.125 1 97.88 95 GLN A CA 1
ATOM 754 C C . GLN A 1 95 ? 2.068 12.078 17.422 1 97.88 95 GLN A C 1
ATOM 756 O O . GLN A 1 95 ? 0.924 11.781 17.781 1 97.88 95 GLN A O 1
ATOM 761 N N . THR A 1 96 ? 2.641 11.555 16.469 1 96.19 96 THR A N 1
ATOM 762 C CA . THR A 1 96 ? 2.02 10.539 15.633 1 96.19 96 THR A CA 1
ATOM 763 C C . THR A 1 96 ? 2.943 9.328 15.477 1 96.19 96 THR A C 1
ATOM 765 O O . THR A 1 96 ? 4.156 9.484 15.312 1 96.19 96 THR A O 1
ATOM 768 N N . ILE A 1 97 ? 2.338 8.141 15.484 1 92.31 97 ILE A N 1
ATOM 769 C CA . ILE A 1 97 ? 3.104 6.914 15.289 1 92.31 97 ILE A CA 1
ATOM 770 C C . ILE A 1 97 ? 2.992 6.465 13.828 1 92.31 97 ILE A C 1
ATOM 772 O O . ILE A 1 97 ? 2.062 6.859 13.125 1 92.31 97 ILE A O 1
ATOM 776 N N . PRO A 1 98 ? 3.986 5.672 13.391 1 90.81 98 PRO A N 1
ATOM 777 C CA . PRO A 1 98 ? 3.855 5.086 12.055 1 90.81 98 PRO A CA 1
ATOM 778 C C . PRO A 1 98 ? 2.521 4.371 11.852 1 90.81 98 PRO A C 1
ATOM 780 O O . PRO A 1 98 ? 2.053 3.666 12.75 1 90.81 98 PRO A O 1
ATOM 783 N N . GLY A 1 99 ? 1.902 4.594 10.789 1 88.75 99 GLY A N 1
ATOM 784 C CA . GLY A 1 99 ? 0.614 3.992 10.484 1 88.75 99 GLY A CA 1
ATOM 785 C C . GLY A 1 99 ? -0.556 4.918 10.758 1 88.75 99 GLY A C 1
ATOM 786 O O . GLY A 1 99 ? -1.674 4.668 10.297 1 88.75 99 GLY A O 1
ATOM 787 N N . SER A 1 100 ? -0.292 6.023 11.391 1 93.69 100 SER A N 1
ATOM 788 C CA . SER A 1 100 ? -1.381 6.926 11.75 1 93.69 100 SER A CA 1
ATOM 789 C C . SER A 1 100 ? -1.162 8.32 11.172 1 93.69 100 SER A C 1
ATOM 791 O O . SER A 1 100 ? -1.981 9.219 11.375 1 93.69 100 SER A O 1
ATOM 793 N N . LEU A 1 101 ? -0.094 8.516 10.461 1 96.12 101 LEU A N 1
ATOM 794 C CA . LEU A 1 101 ? 0.288 9.828 9.961 1 96.12 101 LEU A CA 1
ATOM 795 C C . LEU A 1 101 ? -0.699 10.312 8.898 1 96.12 101 LEU A C 1
ATOM 797 O O . LEU A 1 101 ? -1.126 9.531 8.047 1 96.12 101 LEU A O 1
ATOM 801 N N . GLY A 1 102 ? -0.998 11.594 8.953 1 97.69 102 GLY A N 1
ATOM 802 C CA . GLY A 1 102 ? -1.813 12.234 7.934 1 97.69 102 GLY A CA 1
ATOM 803 C C . GLY A 1 102 ? -1.952 13.734 8.141 1 97.69 102 GLY A C 1
ATOM 804 O O . GLY A 1 102 ? -1.357 14.297 9.062 1 97.69 102 GLY A O 1
ATOM 805 N N . PRO A 1 103 ? -2.727 14.391 7.312 1 98.75 103 PRO A N 1
ATOM 806 C CA . PRO A 1 103 ? -2.885 15.844 7.395 1 98.75 103 PRO A CA 1
ATOM 807 C C . PRO A 1 103 ? -3.338 16.312 8.773 1 98.75 103 PRO A C 1
ATOM 809 O O . PRO A 1 103 ? -2.932 17.391 9.234 1 98.75 103 PRO A O 1
ATOM 812 N N . LEU A 1 104 ? -4.094 15.5 9.477 1 98.81 104 LEU A N 1
ATOM 813 C CA . LEU A 1 104 ? -4.648 15.906 10.766 1 98.81 104 LEU A CA 1
ATOM 814 C C . LEU A 1 104 ? -3.576 15.883 11.844 1 98.81 104 LEU A C 1
ATOM 816 O O . LEU A 1 104 ? -3.752 16.469 12.914 1 98.81 104 LEU A O 1
ATOM 820 N N . SER A 1 105 ? -2.467 15.25 11.57 1 98.62 105 SER A N 1
ATOM 821 C CA . SER A 1 105 ? -1.342 15.234 12.492 1 98.62 105 SER A CA 1
ATOM 822 C C . SER A 1 105 ? -0.76 16.625 12.68 1 98.62 105 SER A C 1
ATOM 824 O O . SER A 1 105 ? -0.045 16.891 13.648 1 98.62 105 SER A O 1
ATOM 826 N N . MET A 1 106 ? -1.088 17.547 11.781 1 98.75 106 MET A N 1
ATOM 827 C CA . MET A 1 106 ? -0.554 18.906 11.836 1 98.75 106 MET A CA 1
ATOM 828 C C . MET A 1 106 ? -1.049 19.625 13.086 1 98.75 106 MET A C 1
ATOM 830 O O . MET A 1 106 ? -0.472 20.641 13.492 1 98.75 106 MET A O 1
ATOM 834 N N . ILE A 1 107 ? -2.084 19.109 13.742 1 98.75 107 ILE A N 1
ATOM 835 C CA . ILE A 1 107 ? -2.637 19.719 14.953 1 98.75 107 ILE A CA 1
ATOM 836 C C . ILE A 1 107 ? -1.574 19.734 16.047 1 98.75 107 ILE A C 1
ATOM 838 O O . ILE A 1 107 ? -1.59 20.609 16.922 1 98.75 107 ILE A O 1
ATOM 842 N N . ALA A 1 108 ? -0.633 18.844 15.953 1 98.44 108 ALA A N 1
ATOM 843 C CA . ALA A 1 108 ? 0.369 18.703 17 1 98.44 108 ALA A CA 1
ATOM 844 C C . ALA A 1 108 ? 1.55 19.641 16.781 1 98.44 108 ALA A C 1
ATOM 846 O O . ALA A 1 108 ? 2.363 19.859 17.672 1 98.44 108 ALA A O 1
ATOM 847 N N . ASP A 1 109 ? 1.658 20.156 15.547 1 98.31 109 ASP A N 1
ATOM 848 C CA . ASP A 1 109 ? 2.803 21 15.203 1 98.31 109 ASP A CA 1
ATOM 849 C C . ASP A 1 109 ? 2.553 22.453 15.586 1 98.31 109 ASP A C 1
ATOM 851 O O . ASP A 1 109 ? 2.59 23.344 14.734 1 98.31 109 ASP A O 1
ATOM 855 N N . THR A 1 110 ? 2.521 22.703 16.812 1 95.88 110 THR A N 1
ATOM 856 C CA . THR A 1 110 ? 2.168 24.031 17.312 1 95.88 110 THR A CA 1
ATOM 857 C C . THR A 1 110 ? 3.281 25.031 17.016 1 95.88 110 THR A C 1
ATOM 859 O O . THR A 1 110 ? 3.027 26.234 16.922 1 95.88 110 THR A O 1
ATOM 862 N N . ASP A 1 111 ? 4.48 24.578 16.844 1 95.94 111 ASP A N 1
ATOM 863 C CA . ASP A 1 111 ? 5.613 25.469 16.625 1 95.94 111 ASP A CA 1
ATOM 864 C C . ASP A 1 111 ? 5.902 25.641 15.133 1 95.94 111 ASP A C 1
ATOM 866 O O . ASP A 1 111 ? 6.887 26.281 14.758 1 95.94 111 ASP A O 1
ATOM 870 N N . HIS A 1 112 ? 5.141 25.062 14.312 1 97.31 112 HIS A N 1
ATOM 871 C CA . HIS A 1 112 ? 5.242 25.172 12.859 1 97.31 112 HIS A CA 1
ATOM 872 C C . HIS A 1 112 ? 6.625 24.766 12.367 1 97.31 112 HIS A C 1
ATOM 874 O O . HIS A 1 112 ? 7.27 25.516 11.617 1 97.31 112 HIS A O 1
ATOM 880 N N . GLN A 1 113 ? 6.996 23.547 12.812 1 97.38 113 GLN A N 1
ATOM 881 C CA . GLN A 1 113 ? 8.312 23.031 12.469 1 97.38 113 GLN A CA 1
ATOM 882 C C . GLN A 1 113 ? 8.234 22.062 11.289 1 97.38 113 GLN A C 1
ATOM 884 O O . GLN A 1 113 ? 9.266 21.641 10.758 1 97.38 113 GLN A O 1
ATOM 889 N N . VAL A 1 114 ? 7.059 21.703 10.883 1 98.62 114 VAL A N 1
ATOM 890 C CA . VAL A 1 114 ? 6.859 20.766 9.789 1 98.62 114 VAL A CA 1
ATOM 891 C C . VAL A 1 114 ? 6.094 21.438 8.656 1 98.62 114 VAL A C 1
ATOM 893 O O . VAL A 1 114 ? 5.035 22.016 8.875 1 98.62 114 VAL A O 1
ATOM 896 N N . ARG A 1 115 ? 6.652 21.453 7.434 1 98.38 115 ARG A N 1
ATOM 897 C CA . ARG A 1 115 ? 5.957 21.953 6.254 1 98.38 115 ARG A CA 1
ATOM 898 C C . ARG A 1 115 ? 5.008 20.906 5.688 1 98.38 115 ARG A C 1
ATOM 900 O O . ARG A 1 115 ? 5.402 19.75 5.461 1 98.38 115 ARG A O 1
ATOM 907 N N . PHE A 1 116 ? 3.787 21.312 5.512 1 98.75 116 PHE A N 1
ATOM 908 C CA . PHE A 1 116 ? 2.793 20.391 4.965 1 98.75 116 PHE A CA 1
ATOM 909 C C . PHE A 1 116 ? 2.672 20.562 3.457 1 98.75 116 PHE A C 1
ATOM 911 O O . PHE A 1 116 ? 2.465 21.672 2.965 1 98.75 116 PHE A O 1
ATOM 918 N N . ALA A 1 117 ? 2.875 19.469 2.719 1 98.62 117 ALA A N 1
ATOM 919 C CA . ALA A 1 117 ? 2.703 19.438 1.268 1 98.62 117 ALA A CA 1
ATOM 920 C C . ALA A 1 117 ? 1.645 18.406 0.865 1 98.62 117 ALA A C 1
ATOM 922 O O . ALA A 1 117 ? 1.525 17.359 1.489 1 98.62 117 ALA A O 1
ATOM 923 N N . ILE A 1 118 ? 0.88 18.75 -0.129 1 98.5 118 ILE A N 1
ATOM 924 C CA . ILE A 1 118 ? -0.2 17.859 -0.554 1 98.5 118 ILE A CA 1
ATOM 925 C C . ILE A 1 118 ? -0.27 17.828 -2.078 1 98.5 118 ILE A C 1
ATOM 927 O O . ILE A 1 118 ? -0.114 18.859 -2.736 1 98.5 118 ILE A O 1
ATOM 931 N N . ASP A 1 119 ? -0.433 16.656 -2.613 1 97.75 119 ASP A N 1
ATOM 932 C CA . ASP A 1 119 ? -0.632 16.469 -4.047 1 97.75 119 ASP A CA 1
ATOM 933 C C . ASP A 1 119 ? -1.902 17.172 -4.523 1 97.75 119 ASP A C 1
ATOM 935 O O . ASP A 1 119 ? -2.988 16.922 -3.992 1 97.75 119 ASP A O 1
ATOM 939 N N . ALA A 1 120 ? -1.795 17.922 -5.598 1 97.62 120 ALA A N 1
ATOM 940 C CA . ALA A 1 120 ? -2.904 18.688 -6.16 1 97.62 120 ALA A CA 1
ATOM 941 C C . ALA A 1 120 ? -4.055 17.766 -6.559 1 97.62 120 ALA A C 1
ATOM 943 O O . ALA A 1 120 ? -5.223 18.172 -6.488 1 97.62 120 ALA A O 1
ATOM 944 N N . ALA A 1 121 ? -3.783 16.594 -6.922 1 96.25 121 ALA A N 1
ATOM 945 C CA . ALA A 1 121 ? -4.793 15.633 -7.371 1 96.25 121 ALA A CA 1
ATOM 946 C C . ALA A 1 121 ? -5.801 15.344 -6.266 1 96.25 121 ALA A C 1
ATOM 948 O O . ALA A 1 121 ? -6.98 15.109 -6.539 1 96.25 121 ALA A O 1
ATOM 949 N N . LEU A 1 122 ? -5.355 15.391 -5.035 1 97.62 122 LEU A N 1
ATOM 950 C CA . LEU A 1 122 ? -6.23 15.109 -3.904 1 97.62 122 LEU A CA 1
ATOM 951 C C . LEU A 1 122 ? -7.25 16.234 -3.711 1 97.62 122 LEU A C 1
ATOM 953 O O . LEU A 1 122 ? -8.367 15.984 -3.254 1 97.62 122 LEU A O 1
ATOM 957 N N . LEU A 1 123 ? -6.848 17.391 -4.066 1 97.62 123 LEU A N 1
ATOM 958 C CA . LEU A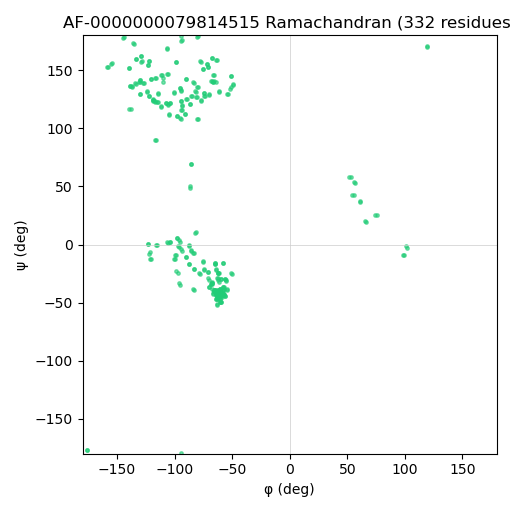 1 123 ? -7.684 18.562 -3.816 1 97.62 123 LEU A CA 1
ATOM 959 C C . LEU A 1 123 ? -8.734 18.719 -4.91 1 97.62 123 LEU A C 1
ATOM 961 O O . LEU A 1 123 ? -9.656 19.531 -4.777 1 97.62 123 LEU A O 1
ATOM 965 N N . GLN A 1 124 ? -8.656 17.922 -5.945 1 95.62 124 GLN A N 1
ATOM 966 C CA . GLN A 1 124 ? -9.602 17.969 -7.055 1 95.62 124 GLN A CA 1
ATOM 967 C C . GLN A 1 124 ? -10.781 17.031 -6.812 1 95.62 124 GLN A C 1
ATOM 969 O O . GLN A 1 124 ? -11.789 17.109 -7.523 1 95.62 124 GLN A O 1
ATOM 974 N N . GLY A 1 125 ? -10.703 16.203 -5.84 1 94.38 125 GLY A N 1
ATOM 975 C CA . GLY A 1 125 ? -11.781 15.266 -5.539 1 94.38 125 GLY A CA 1
ATOM 976 C C . GLY A 1 125 ? -12.75 15.789 -4.492 1 94.38 125 GLY A C 1
ATOM 977 O O . GLY A 1 125 ? -12.57 16.891 -3.979 1 94.38 125 GLY A O 1
ATOM 978 N N . ASP A 1 126 ? -13.742 14.945 -4.215 1 96.25 126 ASP A N 1
ATOM 979 C CA . ASP A 1 126 ? -14.797 15.359 -3.295 1 96.25 126 ASP A CA 1
ATOM 980 C C . ASP A 1 126 ? -14.375 15.148 -1.843 1 96.25 126 ASP A C 1
ATOM 982 O O . ASP A 1 126 ? -14.688 15.961 -0.971 1 96.25 126 ASP A O 1
ATOM 986 N N . TYR A 1 127 ? -13.656 13.969 -1.64 1 97.81 127 TYR A N 1
ATOM 987 C CA . TYR A 1 127 ? -13.234 13.641 -0.282 1 97.81 127 TYR A CA 1
ATOM 988 C C . TYR A 1 127 ? -11.82 13.07 -0.271 1 97.81 127 TYR A C 1
ATOM 990 O O . TYR A 1 127 ? -11.359 12.516 -1.271 1 97.81 127 TYR A O 1
ATOM 998 N N . ILE A 1 128 ? -11.164 13.273 0.817 1 98.25 128 ILE A N 1
ATOM 999 C CA . ILE A 1 128 ? -9.836 12.742 1.112 1 98.25 128 ILE A CA 1
ATOM 1000 C C . ILE A 1 128 ? -9.883 11.938 2.414 1 98.25 128 ILE A C 1
ATOM 1002 O O . ILE A 1 128 ? -10.461 12.391 3.404 1 98.25 128 ILE A O 1
ATOM 1006 N N . THR A 1 129 ? -9.32 10.758 2.355 1 96.44 129 THR A N 1
ATOM 1007 C CA . THR A 1 129 ? -9.312 9.961 3.574 1 96.44 129 THR A CA 1
ATOM 1008 C C . THR A 1 1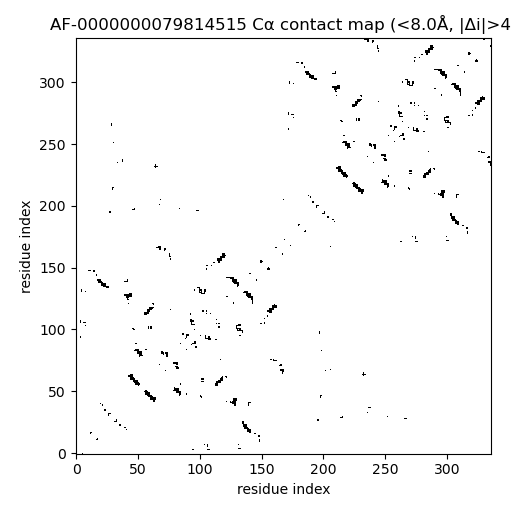29 ? -8.055 10.234 4.391 1 96.44 129 THR A C 1
ATOM 1010 O O . THR A 1 129 ? -6.98 10.453 3.828 1 96.44 129 THR A O 1
ATOM 1013 N N . MET A 1 130 ? -8.211 10.25 5.715 1 97.75 130 MET A N 1
ATOM 1014 C CA . MET A 1 130 ? -7.09 10.484 6.617 1 97.75 130 MET A CA 1
ATOM 1015 C C . MET A 1 130 ? -7.391 9.945 8.008 1 97.75 130 MET A C 1
ATOM 1017 O O . MET A 1 130 ? -8.555 9.812 8.398 1 97.75 130 MET A O 1
ATOM 1021 N N . HIS A 1 131 ? -6.328 9.609 8.672 1 96.12 131 HIS A N 1
ATOM 1022 C CA . HIS A 1 131 ? -6.469 9.172 10.062 1 96.12 131 HIS A CA 1
ATOM 1023 C C . HIS A 1 131 ? -6.531 10.367 11.008 1 96.12 131 HIS A C 1
ATOM 1025 O O . HIS A 1 131 ? -5.809 11.344 10.82 1 96.12 131 HIS A O 1
ATOM 1031 N N . PRO A 1 132 ? -7.387 10.32 12.008 1 97.25 132 PRO A N 1
ATOM 1032 C CA . PRO A 1 132 ? -7.41 11.336 13.062 1 97.25 132 PRO A CA 1
ATOM 1033 C C . PRO A 1 132 ? -6.434 11.023 14.195 1 97.25 132 PRO A C 1
ATOM 1035 O O . PRO A 1 132 ? -6.809 11.078 15.367 1 97.25 132 PRO A O 1
ATOM 1038 N N . MET A 1 133 ? -5.23 10.742 13.836 1 94.81 133 MET A N 1
ATOM 1039 C CA . MET A 1 133 ? -4.16 10.391 14.766 1 94.81 133 MET A CA 1
ATOM 1040 C C . MET A 1 133 ? -4.453 9.07 15.461 1 94.81 133 MET A C 1
ATOM 1042 O O . MET A 1 133 ? -3.99 8.828 16.578 1 94.81 133 MET A O 1
ATOM 1046 N N . ASP A 1 134 ? -5.312 8.273 14.898 1 94.25 134 ASP A N 1
ATOM 1047 C CA . ASP A 1 134 ? -5.742 6.941 15.305 1 94.25 134 ASP A CA 1
ATOM 1048 C C . ASP A 1 134 ? -5.883 6.02 14.094 1 94.25 134 ASP A C 1
ATOM 1050 O O . ASP A 1 134 ? -6.754 6.227 13.25 1 94.25 134 ASP A O 1
ATOM 1054 N N . ASN A 1 135 ? -5.031 4.938 14.078 1 92.81 135 ASN A N 1
ATOM 1055 C CA . ASN A 1 135 ? -5.008 4.113 12.875 1 92.81 135 ASN A CA 1
ATOM 1056 C C . ASN A 1 135 ? -6.156 3.105 12.867 1 92.81 135 ASN A C 1
ATOM 1058 O O . ASN A 1 135 ? -6.215 2.236 11.992 1 92.81 135 ASN A O 1
ATOM 1062 N N . THR A 1 136 ? -7.109 3.273 13.828 1 93.81 136 THR A N 1
ATOM 1063 C CA . THR A 1 136 ? -8.305 2.439 13.828 1 93.81 136 THR A CA 1
ATOM 1064 C C . THR A 1 136 ? -9.508 3.223 13.312 1 93.81 136 THR A C 1
ATOM 1066 O O . THR A 1 136 ? -10.641 2.723 13.328 1 93.81 136 THR A O 1
ATOM 1069 N N . GLN A 1 137 ? -9.242 4.449 12.93 1 94.19 137 GLN A N 1
ATOM 1070 C CA . GLN A 1 137 ? -10.266 5.309 12.352 1 94.19 137 GLN A CA 1
ATOM 1071 C C . GLN A 1 137 ? -9.789 5.945 11.047 1 94.19 137 GLN A C 1
ATOM 1073 O O . GLN A 1 137 ? -8.625 6.336 10.938 1 94.19 137 GLN A O 1
ATOM 1078 N N . THR A 1 138 ? -10.664 6 10.133 1 95.25 138 THR A N 1
ATOM 1079 C CA . THR A 1 138 ? -10.438 6.781 8.922 1 95.25 138 THR A CA 1
ATOM 1080 C C . THR A 1 138 ? -11.539 7.824 8.742 1 95.25 138 THR A C 1
ATOM 1082 O O . THR A 1 138 ? -12.727 7.516 8.867 1 95.25 138 THR A O 1
ATOM 1085 N N . PHE A 1 139 ? -11.117 9.055 8.562 1 97.44 139 PHE A N 1
ATOM 1086 C CA . PHE A 1 139 ? -12.023 10.164 8.289 1 97.44 139 PHE A CA 1
ATOM 1087 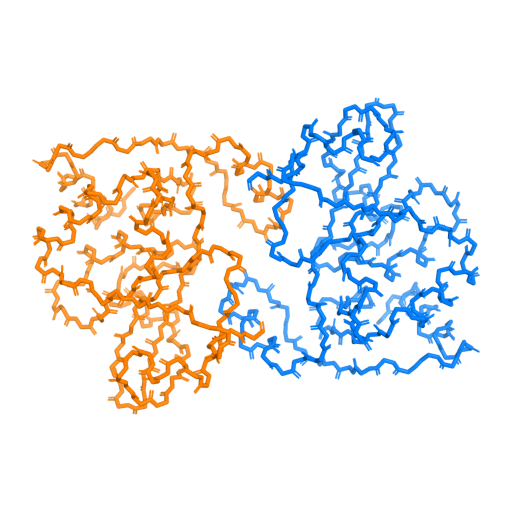C C . PHE A 1 139 ? -12.047 10.492 6.805 1 97.44 139 PHE A C 1
ATOM 1089 O O . PHE A 1 139 ? -11 10.523 6.152 1 97.44 139 PHE A O 1
ATOM 1096 N N . SER A 1 140 ? -13.211 10.609 6.234 1 97.75 140 SER A N 1
ATOM 1097 C CA . SER A 1 140 ? -13.391 11.25 4.93 1 97.75 140 SER A CA 1
ATOM 1098 C C . SER A 1 140 ? -13.734 12.727 5.078 1 97.75 140 SER A C 1
ATOM 1100 O O . SER A 1 140 ? -14.789 13.07 5.617 1 97.75 140 SER A O 1
ATOM 1102 N N . ILE A 1 141 ? -12.867 13.578 4.617 1 98.38 141 ILE A N 1
ATOM 1103 C CA . ILE A 1 141 ? -13.008 15.023 4.781 1 98.38 141 ILE A CA 1
ATOM 1104 C C . ILE A 1 141 ? -12.906 15.711 3.422 1 98.38 141 ILE A C 1
ATOM 1106 O O . ILE A 1 141 ? -12.055 15.352 2.6 1 98.38 141 ILE A O 1
ATOM 1110 N N . SER A 1 142 ? -13.75 16.719 3.166 1 98.5 142 SER A N 1
ATOM 1111 C CA . SER A 1 142 ? -13.672 17.438 1.905 1 98.5 142 SER A CA 1
ATOM 1112 C C . SER A 1 142 ? -12.414 18.312 1.843 1 98.5 142 SER A C 1
ATOM 1114 O O . SER A 1 142 ? -11.922 18.766 2.875 1 98.5 142 SER A O 1
ATOM 1116 N N . PRO A 1 143 ? -11.945 18.547 0.6 1 98.62 143 PRO A N 1
ATOM 1117 C CA . PRO A 1 143 ? -10.812 19.469 0.469 1 98.62 143 PRO A CA 1
ATOM 1118 C C . PRO A 1 143 ? -11.086 20.828 1.124 1 98.62 143 PRO A C 1
ATOM 1120 O O . PRO A 1 143 ? -10.188 21.391 1.749 1 98.62 143 PRO A O 1
ATOM 1123 N N . ASP A 1 144 ? -12.266 21.344 1.017 1 98.5 144 ASP A N 1
ATOM 1124 C CA . ASP A 1 144 ? -12.609 22.625 1.625 1 98.5 144 ASP A CA 1
ATOM 1125 C C . ASP A 1 144 ? -12.5 22.562 3.146 1 98.5 144 ASP A C 1
ATOM 1127 O O . ASP A 1 144 ? -11.953 23.469 3.775 1 98.5 144 ASP A O 1
ATOM 1131 N N . ASP A 1 145 ? -13 21.484 3.697 1 98.81 145 ASP A N 1
ATOM 1132 C CA . ASP A 1 145 ? -12.922 21.312 5.148 1 98.81 145 ASP A CA 1
ATOM 1133 C C . ASP A 1 145 ? -11.477 21.125 5.602 1 98.81 145 ASP A C 1
ATOM 1135 O O . ASP A 1 145 ? -11.086 21.641 6.652 1 98.81 145 ASP A O 1
ATOM 1139 N N . LEU A 1 146 ? -10.703 20.406 4.805 1 98.88 146 LEU A N 1
ATOM 1140 C CA . LEU A 1 146 ? -9.281 20.266 5.125 1 98.88 146 LEU A CA 1
ATOM 1141 C C . LEU A 1 146 ? -8.586 21.625 5.113 1 98.88 146 LEU A C 1
ATOM 1143 O O . LEU A 1 146 ? -7.801 21.922 6.012 1 98.88 146 LEU A O 1
ATOM 1147 N N . ARG A 1 147 ? -8.914 22.422 4.129 1 98.56 147 ARG A N 1
ATOM 1148 C CA . ARG A 1 147 ? -8.336 23.766 4.051 1 98.56 147 ARG A CA 1
ATOM 1149 C C . ARG A 1 147 ? -8.719 24.594 5.27 1 98.56 147 ARG A C 1
ATOM 1151 O O . ARG A 1 147 ? -7.887 25.312 5.824 1 98.56 147 ARG A O 1
ATOM 1158 N N . LYS A 1 148 ? -9.961 24.5 5.645 1 98.69 148 LYS A N 1
ATOM 1159 C CA . LYS A 1 148 ? -10.445 25.203 6.832 1 98.69 148 LYS A CA 1
ATOM 1160 C C . LYS A 1 148 ? -9.664 24.797 8.07 1 98.69 148 LYS A C 1
ATOM 1162 O O . LYS A 1 148 ? -9.242 25.641 8.859 1 98.69 148 LYS A O 1
ATOM 1167 N N . PHE A 1 149 ? -9.422 23.516 8.203 1 98.88 149 PHE A N 1
ATOM 1168 C CA . PHE A 1 149 ? -8.68 22.969 9.328 1 98.88 149 PHE A CA 1
ATOM 1169 C C . PHE A 1 149 ? -7.25 23.5 9.344 1 98.88 149 PHE A C 1
ATOM 1171 O O . PHE A 1 149 ? -6.781 24.016 10.359 1 98.88 149 PHE A O 1
ATOM 1178 N N . LEU A 1 150 ? -6.617 23.359 8.219 1 98.81 150 LEU A N 1
ATOM 1179 C CA . LEU A 1 150 ? -5.227 23.797 8.117 1 98.81 150 LEU A CA 1
ATOM 1180 C C . LEU A 1 150 ? -5.109 25.312 8.344 1 98.81 150 LEU A C 1
ATOM 1182 O O . LEU A 1 150 ? -4.18 25.766 9.008 1 98.81 150 LEU A O 1
ATOM 1186 N N . HIS A 1 151 ? -6.062 26.062 7.816 1 98.69 151 HIS A N 1
ATOM 1187 C CA . HIS A 1 151 ? -6.086 27.516 8.016 1 98.69 151 HIS A CA 1
ATOM 1188 C C . HIS A 1 151 ? -6.203 27.859 9.5 1 98.69 151 HIS A C 1
ATOM 1190 O O . HIS A 1 151 ? -5.508 28.75 9.984 1 98.69 151 HIS A O 1
ATOM 1196 N N . ALA A 1 152 ? -7.012 27.172 10.227 1 98.69 152 ALA A N 1
ATOM 1197 C CA . ALA A 1 152 ? -7.199 27.406 11.656 1 98.69 152 ALA A CA 1
ATOM 1198 C C . ALA A 1 152 ? -5.906 27.156 12.43 1 98.69 152 ALA A C 1
ATOM 1200 O O . ALA A 1 152 ? -5.68 27.734 13.492 1 98.69 152 ALA A O 1
ATOM 1201 N N . LEU A 1 153 ? -5.051 26.266 11.914 1 98.62 153 LEU A N 1
ATOM 1202 C CA . LEU A 1 153 ? -3.777 25.953 12.555 1 98.62 153 LEU A CA 1
ATOM 1203 C C . LEU A 1 153 ? -2.697 26.938 12.125 1 98.62 153 LEU A C 1
ATOM 1205 O O . LEU A 1 153 ? -1.571 26.891 12.625 1 98.62 153 LEU A O 1
ATOM 1209 N N . GLY A 1 154 ? -3.057 27.828 11.18 1 98.44 154 GLY A N 1
ATOM 1210 C CA . GLY A 1 154 ? -2.055 28.734 10.625 1 98.44 154 GLY A CA 1
ATOM 1211 C C . GLY A 1 154 ? -1.122 28.047 9.648 1 98.44 154 GLY A C 1
ATOM 1212 O O . GLY A 1 154 ? 0.028 28.453 9.477 1 98.44 154 GLY A O 1
ATOM 1213 N N . VAL A 1 155 ? -1.622 26.953 9.047 1 98.44 155 VAL A N 1
ATOM 1214 C CA . VAL A 1 155 ? -0.803 26.188 8.117 1 98.44 155 VAL A CA 1
ATOM 1215 C C . VAL A 1 155 ? -1.23 26.469 6.684 1 98.44 155 VAL A C 1
ATOM 1217 O O . VAL A 1 155 ? -2.408 26.344 6.34 1 98.44 155 VAL A O 1
ATOM 1220 N N . GLU A 1 156 ? -0.314 26.938 5.863 1 97.19 156 GLU A N 1
ATOM 1221 C CA . GLU A 1 156 ? -0.527 27.062 4.422 1 97.19 156 GLU A CA 1
ATOM 1222 C C . GLU A 1 156 ? 0.066 25.875 3.674 1 97.19 156 GLU A C 1
ATOM 1224 O O . GLU A 1 156 ? 1.288 25.734 3.578 1 97.19 156 GLU A O 1
ATOM 1229 N N . PRO A 1 157 ? -0.775 25.047 3.133 1 98.25 157 PRO A N 1
ATOM 1230 C CA . PRO A 1 157 ? -0.246 23.859 2.459 1 98.25 157 PRO A CA 1
ATOM 1231 C C . PRO A 1 157 ? 0.555 24.188 1.204 1 98.25 157 PRO A C 1
ATOM 1233 O O . PRO A 1 157 ? 0.206 25.125 0.48 1 98.25 157 PRO A O 1
ATOM 1236 N N . LEU A 1 158 ? 1.637 23.516 0.986 1 97.88 158 LEU A N 1
ATOM 1237 C CA . LEU A 1 158 ? 2.311 23.5 -0.307 1 97.88 158 LEU A CA 1
ATOM 1238 C C . LEU A 1 158 ? 1.625 22.516 -1.26 1 97.88 158 LEU A C 1
ATOM 1240 O O . LEU A 1 158 ? 1.713 21.312 -1.079 1 97.88 158 LEU A O 1
ATOM 1244 N N . VAL A 1 159 ? 0.94 23.109 -2.248 1 97.88 159 VAL A N 1
ATOM 1245 C CA . VAL A 1 159 ? 0.255 22.25 -3.217 1 97.88 159 VAL A CA 1
ATOM 1246 C C . VAL A 1 159 ? 1.215 21.875 -4.344 1 97.88 159 VAL A C 1
ATOM 1248 O O . VAL A 1 159 ? 1.745 22.75 -5.035 1 97.88 159 VAL A O 1
ATOM 1251 N N . VAL A 1 160 ? 1.418 20.609 -4.492 1 96.62 160 VAL A N 1
ATOM 1252 C CA . VAL A 1 160 ? 2.408 20.156 -5.461 1 96.62 160 VAL A CA 1
ATOM 1253 C C . VAL A 1 160 ? 1.722 19.344 -6.559 1 96.62 160 VAL A C 1
ATOM 1255 O O . VAL A 1 160 ? 0.74 18.641 -6.301 1 96.62 160 VAL A O 1
ATOM 1258 N N . THR A 1 161 ? 2.203 19.5 -7.73 1 94.69 161 THR A N 1
ATOM 1259 C CA . THR A 1 161 ? 1.729 18.734 -8.883 1 94.69 161 THR A CA 1
ATOM 1260 C C . THR A 1 161 ? 2.807 17.766 -9.367 1 94.69 161 THR A C 1
ATOM 1262 O O . THR A 1 161 ? 3.906 18.188 -9.734 1 94.69 161 THR A O 1
ATOM 1265 N N . PHE A 1 162 ? 2.42 16.516 -9.305 1 91.06 162 PHE A N 1
ATOM 1266 C CA . PHE A 1 162 ? 3.365 15.492 -9.75 1 91.06 162 PHE A CA 1
ATOM 1267 C C . PHE A 1 162 ? 3.273 15.281 -11.258 1 91.06 162 PHE A C 1
ATOM 1269 O O . PHE A 1 162 ? 2.176 15.273 -11.82 1 91.06 162 PHE A O 1
ATOM 1276 N N . THR A 1 163 ? 4.344 15.359 -11.867 1 82.38 163 THR A N 1
ATOM 1277 C CA . THR A 1 163 ? 4.465 15.031 -13.281 1 82.38 163 THR A CA 1
ATOM 1278 C C . THR A 1 163 ? 5.18 13.695 -13.461 1 82.38 163 THR A C 1
ATOM 1280 O O . THR A 1 163 ? 5.684 13.117 -12.5 1 82.38 163 THR A O 1
ATOM 1283 N N . ASP A 1 164 ? 5.176 13.102 -14.695 1 69.19 164 ASP A N 1
ATOM 1284 C CA . ASP A 1 164 ? 5.855 11.844 -14.969 1 69.19 164 ASP A CA 1
ATOM 1285 C C . ASP A 1 164 ? 7.301 11.883 -14.469 1 69.19 164 ASP A C 1
ATOM 1287 O O . ASP A 1 164 ? 7.848 10.852 -14.07 1 69.19 164 ASP A O 1
ATOM 1291 N N . ALA A 1 165 ? 7.762 13.008 -14.406 1 66.25 165 ALA A N 1
ATOM 1292 C CA . ALA A 1 165 ? 9.164 13.164 -14.023 1 66.25 165 ALA A CA 1
ATOM 1293 C C . ALA A 1 165 ? 9.344 12.93 -12.523 1 66.25 165 ALA A C 1
ATOM 1295 O O . ALA A 1 165 ? 10.438 12.578 -12.078 1 66.25 165 ALA A O 1
ATOM 1296 N N . GLU A 1 166 ? 8.422 13.031 -11.742 1 68.25 166 GLU A N 1
ATOM 1297 C CA . GLU A 1 166 ? 8.562 12.938 -10.297 1 68.25 166 GLU A CA 1
ATOM 1298 C C . GLU A 1 166 ? 8.031 11.609 -9.773 1 68.25 166 GLU A C 1
ATOM 1300 O O . GLU A 1 166 ? 8.055 11.352 -8.57 1 68.25 166 GLU A O 1
ATOM 1305 N N . THR A 1 167 ? 7.605 10.859 -10.758 1 67.5 167 THR A N 1
ATOM 1306 C CA . THR A 1 167 ? 7.055 9.562 -10.391 1 67.5 167 THR A CA 1
ATOM 1307 C C . THR A 1 167 ? 7.98 8.43 -10.836 1 67.5 167 THR A C 1
ATOM 1309 O O . THR A 1 167 ? 8.625 8.539 -11.883 1 67.5 167 THR A O 1
ATOM 1312 N N . VAL A 1 168 ? 8.117 7.418 -9.977 1 67.19 168 VAL A N 1
ATOM 1313 C CA . VAL A 1 168 ? 8.984 6.305 -10.336 1 67.19 168 VAL A CA 1
ATOM 1314 C C . VAL A 1 168 ? 8.141 5.125 -10.812 1 67.19 168 VAL A C 1
ATOM 1316 O O . VAL A 1 168 ? 6.984 4.973 -10.406 1 67.19 168 VAL A O 1
ATOM 1319 N N . MET B 1 1 ? 16.078 -21.406 5.113 1 75.69 1 MET B N 1
ATOM 1320 C CA . MET B 1 1 ? 15.219 -21.531 3.941 1 75.69 1 MET B CA 1
ATOM 1321 C C . MET B 1 1 ? 14.367 -22.781 4.031 1 75.69 1 MET B C 1
ATOM 1323 O O . MET B 1 1 ? 14.836 -23.828 4.48 1 75.69 1 MET B O 1
ATOM 1327 N N . THR B 1 2 ? 13.008 -22.578 3.777 1 87.75 2 THR B N 1
ATOM 1328 C CA . THR B 1 2 ? 12.086 -23.719 3.805 1 87.75 2 THR B CA 1
ATOM 1329 C C . THR B 1 2 ? 12.375 -24.672 2.656 1 87.75 2 THR B C 1
ATOM 1331 O O . THR B 1 2 ? 13.117 -24.344 1.729 1 87.75 2 THR B O 1
ATOM 1334 N N . GLU B 1 3 ? 11.906 -25.891 2.803 1 93.5 3 GLU B N 1
ATOM 1335 C CA . GLU B 1 3 ? 12.047 -26.875 1.723 1 93.5 3 GLU B CA 1
ATOM 1336 C C . GLU B 1 3 ? 11.438 -26.344 0.425 1 93.5 3 GLU B C 1
ATOM 1338 O O . GLU B 1 3 ? 12.023 -26.5 -0.649 1 93.5 3 GLU B O 1
ATOM 1343 N N . THR B 1 4 ? 10.297 -25.766 0.536 1 96.31 4 THR B N 1
ATOM 1344 C CA . THR B 1 4 ? 9.633 -25.234 -0.644 1 96.31 4 THR B CA 1
ATOM 1345 C C . THR B 1 4 ? 10.438 -24.078 -1.239 1 96.31 4 THR B C 1
ATOM 1347 O O . THR B 1 4 ? 10.508 -23.938 -2.461 1 96.31 4 THR B O 1
ATOM 1350 N N . GLY B 1 5 ? 11.016 -23.234 -0.377 1 95.88 5 GLY B N 1
ATOM 1351 C CA . GLY B 1 5 ? 11.898 -22.188 -0.843 1 95.88 5 GLY B CA 1
ATOM 1352 C C . GLY B 1 5 ? 13.086 -22.703 -1.638 1 95.88 5 GLY B C 1
ATOM 1353 O O . GLY B 1 5 ? 13.445 -22.125 -2.666 1 95.88 5 GLY B O 1
ATOM 1354 N N . GLN B 1 6 ? 13.672 -23.781 -1.167 1 96.44 6 GLN B N 1
ATOM 1355 C CA . GLN B 1 6 ? 14.789 -24.375 -1.884 1 96.44 6 GLN B CA 1
ATOM 1356 C C . GLN B 1 6 ? 14.336 -24.953 -3.223 1 96.44 6 GLN B C 1
ATOM 1358 O O . GLN B 1 6 ? 15.031 -24.812 -4.23 1 96.44 6 GLN B O 1
ATOM 1363 N N . ARG B 1 7 ? 13.195 -25.609 -3.201 1 97.69 7 ARG B N 1
ATOM 1364 C CA . ARG B 1 7 ? 12.633 -26.141 -4.445 1 97.69 7 ARG B CA 1
ATOM 1365 C C . ARG B 1 7 ? 12.422 -25.016 -5.461 1 97.69 7 ARG B C 1
ATOM 1367 O O . ARG B 1 7 ? 12.656 -25.219 -6.656 1 97.69 7 ARG B O 1
ATOM 1374 N N . LEU B 1 8 ? 11.992 -23.891 -4.965 1 98.44 8 LEU B N 1
ATOM 1375 C CA . LEU B 1 8 ? 11.797 -22.719 -5.824 1 98.44 8 LEU B CA 1
ATOM 1376 C C . LEU B 1 8 ? 13.102 -22.297 -6.484 1 98.44 8 LEU B C 1
ATOM 1378 O O . LEU B 1 8 ? 13.172 -22.156 -7.707 1 98.44 8 LEU B O 1
ATOM 1382 N N . LEU B 1 9 ? 14.133 -22.172 -5.719 1 97.88 9 LEU B N 1
ATOM 1383 C CA . LEU B 1 9 ? 15.43 -21.734 -6.238 1 97.88 9 LEU B CA 1
ATOM 1384 C C . LEU B 1 9 ? 16 -22.766 -7.211 1 97.88 9 LEU B C 1
ATOM 1386 O O . LEU B 1 9 ? 16.578 -22.406 -8.234 1 97.88 9 LEU B O 1
ATOM 1390 N N . ASP B 1 10 ? 15.82 -23.984 -6.898 1 98.38 10 ASP B N 1
ATOM 1391 C CA . ASP B 1 10 ? 16.281 -25.062 -7.773 1 98.38 10 ASP B CA 1
ATOM 1392 C C . ASP B 1 10 ? 15.578 -25 -9.125 1 98.38 10 ASP B C 1
ATOM 1394 O O . ASP B 1 10 ? 16.219 -25.141 -10.172 1 98.38 10 ASP B O 1
ATOM 1398 N N . LEU B 1 11 ? 14.266 -24.828 -9.062 1 98.69 11 LEU B N 1
ATOM 1399 C CA . LEU B 1 11 ? 13.5 -24.781 -10.305 1 98.69 11 LEU B CA 1
ATOM 1400 C C . LEU B 1 11 ? 13.906 -23.578 -11.148 1 98.69 11 LEU B C 1
ATOM 1402 O O . LEU B 1 11 ? 14.047 -23.688 -12.367 1 98.69 11 LEU B O 1
ATOM 1406 N N . LEU B 1 12 ? 14.078 -22.406 -10.531 1 98.75 12 LEU B N 1
ATOM 1407 C CA . LEU B 1 12 ? 14.531 -21.234 -11.266 1 98.75 12 LEU B CA 1
ATOM 1408 C C . LEU B 1 12 ? 15.867 -21.5 -11.945 1 98.75 12 LEU B C 1
ATOM 1410 O O . LEU B 1 12 ? 16.062 -21.125 -13.102 1 98.75 12 LEU B O 1
ATOM 1414 N N . ALA B 1 13 ? 16.75 -22.141 -11.242 1 98.56 13 ALA B N 1
ATOM 1415 C CA . ALA B 1 13 ? 18.062 -22.5 -11.797 1 98.56 13 ALA B CA 1
ATOM 1416 C C . ALA B 1 13 ? 17.922 -23.453 -12.977 1 98.56 13 ALA B C 1
ATOM 1418 O O . ALA B 1 13 ? 18.562 -23.266 -14.016 1 98.56 13 ALA B O 1
ATOM 1419 N N . GLU B 1 14 ? 17.141 -24.438 -12.828 1 98.62 14 GLU B N 1
ATOM 1420 C CA . GLU B 1 14 ? 16.891 -25.422 -13.883 1 98.62 14 GLU B CA 1
ATOM 1421 C C . GLU B 1 14 ? 16.375 -24.75 -15.148 1 98.62 14 GLU B C 1
ATOM 1423 O O . GLU B 1 14 ? 16.719 -25.156 -16.266 1 98.62 14 GLU B O 1
ATOM 1428 N N . LEU B 1 15 ? 15.547 -23.75 -14.969 1 98.75 15 LEU B N 1
ATOM 1429 C CA . LEU B 1 15 ? 14.914 -23.047 -16.094 1 98.75 15 LEU B CA 1
ATOM 1430 C C . LEU B 1 15 ? 15.805 -21.922 -16.594 1 98.75 15 LEU B C 1
ATOM 1432 O O . LEU B 1 15 ? 15.422 -21.188 -17.516 1 98.75 15 LEU B O 1
ATOM 1436 N N . ASP B 1 16 ? 16.922 -21.719 -16 1 98.56 16 ASP B N 1
ATOM 1437 C CA . ASP B 1 16 ? 17.875 -20.672 -16.344 1 98.56 16 ASP B CA 1
ATOM 1438 C C . ASP B 1 16 ? 17.266 -19.281 -16.188 1 98.56 16 ASP B C 1
ATOM 1440 O O . ASP B 1 16 ? 17.391 -18.422 -17.062 1 98.56 16 ASP B O 1
ATOM 1444 N N . ILE B 1 17 ? 16.469 -19.203 -15.172 1 98.62 17 ILE B N 1
ATOM 1445 C CA . ILE B 1 17 ? 15.914 -17.906 -14.781 1 98.62 17 ILE B CA 1
ATOM 1446 C C . ILE B 1 17 ? 16.797 -17.266 -13.719 1 98.62 17 ILE B C 1
ATOM 1448 O O . ILE B 1 17 ? 17.016 -17.844 -12.648 1 98.62 17 ILE B O 1
ATOM 1452 N N . GLN B 1 18 ? 17.344 -16.141 -13.992 1 97.69 18 GLN B N 1
ATOM 1453 C CA . GLN B 1 18 ? 18.234 -15.406 -13.094 1 97.69 18 GLN B CA 1
ATOM 1454 C C . GLN B 1 18 ? 17.625 -14.07 -12.68 1 97.69 18 GLN B C 1
ATOM 1456 O O . GLN B 1 18 ? 17.859 -13.055 -13.336 1 97.69 18 GLN B O 1
ATOM 1461 N N . PRO B 1 19 ? 16.906 -14.086 -11.617 1 97.75 19 PRO B N 1
ATOM 1462 C CA . PRO B 1 19 ? 16.297 -12.828 -11.18 1 97.75 19 PRO B CA 1
ATOM 1463 C C . PRO B 1 19 ? 17.328 -11.797 -10.734 1 97.75 19 PRO B C 1
ATOM 1465 O O . PRO B 1 19 ? 18.422 -12.164 -10.305 1 97.75 19 PRO B O 1
ATOM 1468 N N . GLU B 1 20 ? 17.047 -10.539 -10.984 1 96.69 20 GLU B N 1
ATOM 1469 C CA . GLU B 1 20 ? 17.703 -9.516 -10.188 1 96.69 20 GLU B CA 1
ATOM 1470 C C . GLU B 1 20 ? 17.188 -9.516 -8.75 1 96.69 20 GLU B C 1
ATOM 1472 O O . GLU B 1 20 ? 15.977 -9.508 -8.523 1 96.69 20 GLU B O 1
ATOM 1477 N N . ILE B 1 21 ? 18.125 -9.555 -7.797 1 95.38 21 ILE B N 1
ATOM 1478 C CA . ILE B 1 21 ? 17.734 -9.773 -6.406 1 95.38 21 ILE B CA 1
ATOM 1479 C C . ILE B 1 21 ? 18.047 -8.523 -5.582 1 95.38 21 ILE B C 1
ATOM 1481 O O . ILE B 1 21 ? 19.125 -7.953 -5.688 1 95.38 21 ILE B O 1
ATOM 1485 N N . LEU B 1 22 ? 17.062 -8.109 -4.867 1 93.62 22 LEU B N 1
ATOM 1486 C CA . LEU B 1 22 ? 17.234 -7.078 -3.852 1 93.62 22 LEU B CA 1
ATOM 1487 C C . LEU B 1 22 ? 16.922 -7.621 -2.461 1 93.62 22 LEU B C 1
ATOM 1489 O O . LEU B 1 22 ? 15.844 -8.156 -2.227 1 93.62 22 LEU B O 1
ATOM 1493 N N . SER B 1 23 ? 17.922 -7.504 -1.562 1 93.5 23 SER B N 1
ATOM 1494 C CA . SER B 1 23 ? 17.719 -7.875 -0.166 1 93.5 23 SER B CA 1
ATOM 1495 C C . SER B 1 23 ? 17.344 -6.664 0.68 1 93.5 23 SER B C 1
ATOM 1497 O O . SER B 1 23 ? 17.906 -5.586 0.515 1 93.5 23 SER B O 1
ATOM 1499 N N . HIS B 1 24 ? 16.359 -6.82 1.502 1 90.75 24 HIS B N 1
ATOM 1500 C CA . HIS B 1 24 ? 15.875 -5.754 2.369 1 90.75 24 HIS B CA 1
ATOM 1501 C C . HIS B 1 24 ? 15.195 -6.324 3.607 1 90.75 24 HIS B C 1
ATOM 1503 O O . HIS B 1 24 ? 14.773 -7.484 3.613 1 90.75 24 HIS B O 1
ATOM 1509 N N . PRO B 1 25 ? 15.148 -5.543 4.699 1 89.06 25 PRO B N 1
ATOM 1510 C CA . PRO B 1 25 ? 14.312 -5.996 5.816 1 89.06 25 PRO B CA 1
ATOM 1511 C C . PRO B 1 25 ? 12.828 -6.07 5.449 1 89.06 25 PRO B C 1
ATOM 1513 O O . PRO B 1 25 ? 12.414 -5.5 4.441 1 89.06 25 PRO B O 1
ATOM 1516 N N . PRO B 1 26 ? 12.086 -6.848 6.203 1 88.19 26 PRO B N 1
ATOM 1517 C CA . PRO B 1 26 ? 10.641 -6.824 5.949 1 88.19 26 PRO B CA 1
ATOM 1518 C C . PRO B 1 26 ? 10.055 -5.418 5.996 1 88.19 26 PRO B C 1
ATOM 1520 O O . PRO B 1 26 ? 10.391 -4.633 6.887 1 88.19 26 PRO B O 1
ATOM 1523 N N . VAL B 1 27 ? 9.32 -5.105 4.957 1 80.06 27 VAL B N 1
ATOM 1524 C CA . VAL B 1 27 ? 8.734 -3.773 4.844 1 80.06 27 VAL B CA 1
ATOM 1525 C C . VAL B 1 27 ? 7.359 -3.756 5.504 1 80.06 27 VAL B C 1
ATOM 1527 O O . VAL B 1 27 ? 6.504 -4.582 5.184 1 80.06 27 VAL B O 1
ATOM 1530 N N . ARG B 1 28 ? 7.164 -2.795 6.484 1 74.12 28 ARG B N 1
ATOM 1531 C CA . ARG B 1 28 ? 5.898 -2.734 7.211 1 74.12 28 ARG B CA 1
ATOM 1532 C C . ARG B 1 28 ? 5.223 -1.379 7.023 1 74.12 28 ARG B C 1
ATOM 1534 O O . ARG B 1 28 ? 4.035 -1.226 7.316 1 74.12 28 ARG B O 1
ATOM 1541 N N . THR B 1 29 ? 6.012 -0.521 6.504 1 76.5 29 THR B N 1
ATOM 1542 C CA . THR B 1 29 ? 5.461 0.821 6.348 1 76.5 29 THR B CA 1
ATOM 1543 C C . THR B 1 29 ? 5.664 1.328 4.922 1 76.5 29 THR B C 1
ATOM 1545 O O . THR B 1 29 ? 6.508 0.812 4.188 1 76.5 29 THR B O 1
ATOM 1548 N N . VAL B 1 30 ? 4.91 2.293 4.664 1 77.25 30 VAL B N 1
ATOM 1549 C CA . VAL B 1 30 ? 5.051 2.945 3.367 1 77.25 30 VAL B CA 1
ATOM 1550 C C . VAL B 1 30 ? 6.461 3.514 3.225 1 77.25 30 VAL B C 1
ATOM 1552 O O . VAL B 1 30 ? 7.07 3.416 2.158 1 77.25 30 VAL B O 1
ATOM 1555 N N . GLU B 1 31 ? 6.973 4.043 4.277 1 76.12 31 GLU B N 1
ATOM 1556 C CA . GLU B 1 31 ? 8.32 4.602 4.289 1 76.12 31 GLU B CA 1
ATOM 1557 C C . GLU B 1 31 ? 9.359 3.539 3.938 1 76.12 31 GLU B C 1
ATOM 1559 O O . GLU B 1 31 ? 10.227 3.77 3.096 1 76.12 31 GLU B O 1
ATOM 1564 N N . ASP B 1 32 ? 9.242 2.438 4.598 1 76.75 32 ASP B N 1
ATOM 1565 C CA . ASP B 1 32 ? 10.156 1.338 4.312 1 76.75 32 ASP B CA 1
ATOM 1566 C C . ASP B 1 32 ? 10.07 0.92 2.846 1 76.75 32 ASP B C 1
ATOM 1568 O O . ASP B 1 32 ? 11.102 0.741 2.186 1 76.75 32 ASP B O 1
ATOM 1572 N N . ALA B 1 33 ? 8.867 0.847 2.371 1 78.69 33 ALA B N 1
ATOM 1573 C CA . ALA B 1 33 ? 8.648 0.394 1 1 78.69 33 ALA B CA 1
ATOM 1574 C C . ALA B 1 33 ? 9.273 1.358 -0.004 1 78.69 33 ALA B C 1
ATOM 1576 O O . ALA B 1 33 ? 10.016 0.942 -0.892 1 78.69 33 ALA B O 1
ATOM 1577 N N . GLU B 1 34 ? 9.023 2.609 0.212 1 78.56 34 GLU B N 1
ATOM 1578 C CA . GLU B 1 34 ? 9.492 3.623 -0.728 1 78.56 34 GLU B CA 1
ATOM 1579 C C . GLU B 1 34 ? 11.016 3.736 -0.703 1 78.56 34 GLU B C 1
ATOM 1581 O O . GLU B 1 34 ? 11.641 4.004 -1.731 1 78.56 34 GLU B O 1
ATOM 1586 N N . ALA B 1 35 ? 11.594 3.541 0.409 1 75.25 35 ALA B N 1
ATOM 1587 C CA . ALA B 1 35 ? 13.039 3.629 0.568 1 75.25 35 ALA B CA 1
ATOM 1588 C C . ALA B 1 35 ? 13.742 2.496 -0.173 1 75.25 35 ALA B C 1
ATOM 1590 O O . ALA B 1 35 ? 14.805 2.699 -0.762 1 75.25 35 ALA B O 1
ATOM 1591 N N . TYR B 1 36 ? 13.094 1.409 -0.196 1 75.75 36 TYR B N 1
ATOM 1592 C CA . TYR B 1 36 ? 13.766 0.243 -0.764 1 75.75 36 TYR B CA 1
ATOM 1593 C C . TYR B 1 36 ? 13.359 0.038 -2.219 1 75.75 36 TYR B C 1
ATOM 1595 O O . TYR B 1 36 ? 14.133 -0.5 -3.016 1 75.75 36 TYR B O 1
ATOM 1603 N N . TRP B 1 37 ? 12.172 0.539 -2.615 1 72.94 37 TRP B N 1
ATOM 1604 C CA . TRP B 1 37 ? 11.625 0.22 -3.93 1 72.94 37 TRP B CA 1
ATOM 1605 C C . TRP B 1 37 ? 12.219 1.125 -5.004 1 72.94 37 TRP B C 1
ATOM 1607 O O . TRP B 1 37 ? 12.188 0.79 -6.191 1 72.94 37 TRP B O 1
ATOM 1617 N N . GLY B 1 38 ? 12.727 2.227 -4.613 1 70.12 38 GLY B N 1
ATOM 1618 C CA . GLY B 1 38 ? 13.25 3.162 -5.598 1 70.12 38 GLY B CA 1
ATOM 1619 C C . GLY B 1 38 ? 14.336 2.564 -6.473 1 70.12 38 GLY B C 1
ATOM 1620 O O . GLY B 1 38 ? 14.539 3.002 -7.609 1 70.12 38 GLY B O 1
ATOM 1621 N N . ASP B 1 39 ? 14.875 1.526 -6.117 1 73 39 ASP B N 1
ATOM 1622 C CA . ASP B 1 39 ? 16.047 1.031 -6.832 1 73 39 ASP B CA 1
ATOM 1623 C C . ASP B 1 39 ? 15.75 -0.302 -7.516 1 73 39 ASP B C 1
ATOM 1625 O O . ASP B 1 39 ? 16.609 -0.855 -8.211 1 73 39 ASP B O 1
ATOM 1629 N N . ILE B 1 40 ? 14.578 -0.714 -7.336 1 81.12 40 ILE B N 1
ATOM 1630 C CA . ILE B 1 40 ? 14.32 -2.053 -7.855 1 81.12 40 ILE B CA 1
ATOM 1631 C C . ILE B 1 40 ? 13.727 -1.959 -9.258 1 81.12 40 ILE B C 1
ATOM 1633 O O . ILE B 1 40 ? 12.836 -1.143 -9.508 1 81.12 40 ILE B O 1
ATOM 1637 N N . ARG B 1 41 ? 14.281 -2.723 -10.117 1 89.5 41 ARG B N 1
ATOM 1638 C CA . ARG B 1 41 ? 13.805 -2.754 -11.492 1 89.5 41 ARG B CA 1
ATOM 1639 C C . ARG B 1 41 ? 12.484 -3.508 -11.602 1 89.5 41 ARG B C 1
ATOM 1641 O O . ARG B 1 41 ? 12.359 -4.621 -11.086 1 89.5 41 ARG B O 1
ATOM 1648 N N . GLY B 1 42 ? 11.508 -2.771 -12.32 1 93 42 GLY B N 1
ATOM 1649 C CA . GLY B 1 42 ? 10.289 -3.502 -12.633 1 93 42 GLY B CA 1
ATOM 1650 C C . GLY B 1 42 ? 9.047 -2.879 -12.023 1 93 42 GLY B C 1
ATOM 1651 O O . GLY B 1 42 ? 9.141 -1.997 -11.164 1 93 42 GLY B O 1
ATOM 1652 N N . GLN B 1 43 ? 7.883 -3.443 -12.484 1 93.56 43 GLN B N 1
ATOM 1653 C CA . GLN B 1 43 ? 6.598 -3.07 -11.914 1 93.56 43 GLN B CA 1
ATOM 1654 C C . GLN B 1 43 ? 6.383 -3.742 -10.555 1 93.56 43 GLN B C 1
ATOM 1656 O O . GLN B 1 43 ? 6.461 -4.969 -10.445 1 93.56 43 GLN B O 1
ATOM 1661 N N . HIS B 1 44 ? 6.137 -2.896 -9.555 1 92 44 HIS B N 1
ATOM 1662 C CA . HIS B 1 44 ? 5.828 -3.445 -8.242 1 92 44 HIS B CA 1
ATOM 1663 C C . HIS B 1 44 ? 4.41 -4.004 -8.195 1 92 44 HIS B C 1
ATOM 1665 O O . HIS B 1 44 ? 3.521 -3.504 -8.883 1 92 44 HIS B O 1
ATOM 1671 N N . THR B 1 45 ? 4.258 -5.004 -7.332 1 94.06 45 THR B N 1
ATOM 1672 C CA . THR B 1 45 ? 2.99 -5.719 -7.391 1 94.06 45 THR B CA 1
ATOM 1673 C C . THR B 1 45 ? 2.365 -5.82 -6 1 94.06 45 THR B C 1
ATOM 1675 O O . THR B 1 45 ? 3.043 -5.613 -4.992 1 94.06 45 THR B O 1
ATOM 1678 N N . LYS B 1 46 ? 1.145 -6 -5.965 1 92.5 46 LYS B N 1
ATOM 1679 C CA . LYS B 1 46 ? 0.46 -6.551 -4.801 1 92.5 46 LYS B CA 1
ATOM 1680 C C . LYS B 1 46 ? -0.321 -7.812 -5.168 1 92.5 46 LYS B C 1
ATOM 1682 O O . LYS B 1 46 ? -0.679 -8.008 -6.328 1 92.5 46 LYS B O 1
ATOM 1687 N N . ASN B 1 47 ? -0.534 -8.641 -4.211 1 96.25 47 ASN B N 1
ATOM 1688 C CA . ASN B 1 47 ? -1.063 -9.984 -4.398 1 96.25 47 ASN B CA 1
ATOM 1689 C C . ASN B 1 47 ? -2.234 -10.266 -3.459 1 96.25 47 ASN B C 1
ATOM 1691 O O . ASN B 1 47 ? -2.148 -10 -2.258 1 96.25 47 ASN B O 1
ATOM 1695 N N . LEU B 1 48 ? -3.289 -10.734 -4.02 1 96.25 48 LEU B N 1
ATOM 1696 C CA . LEU B 1 48 ? -4.488 -11.039 -3.25 1 96.25 48 LEU B CA 1
ATOM 1697 C C . LEU B 1 48 ? -4.777 -12.539 -3.27 1 96.25 48 LEU B C 1
ATOM 1699 O O . LEU B 1 48 ? -4.859 -13.148 -4.34 1 96.25 48 LEU B O 1
ATOM 1703 N N . PHE B 1 49 ? -4.844 -13.109 -2.092 1 97.38 49 PHE B N 1
ATOM 1704 C CA . PHE B 1 49 ? -5.328 -14.477 -1.944 1 97.38 49 PHE B CA 1
ATOM 1705 C C . PHE B 1 49 ? -6.832 -14.492 -1.7 1 97.38 49 PHE B C 1
ATOM 1707 O O . PHE B 1 49 ? -7.301 -14.047 -0.65 1 97.38 49 PHE B O 1
ATOM 1714 N N . LEU B 1 50 ? -7.59 -15.016 -2.686 1 97.38 50 LEU B N 1
ATOM 1715 C CA . LEU B 1 50 ? -9.047 -14.891 -2.691 1 97.38 50 LEU B CA 1
ATOM 1716 C C . LEU B 1 50 ? -9.711 -16.266 -2.725 1 97.38 50 LEU B C 1
ATOM 1718 O O . LEU B 1 50 ? -9.086 -17.25 -3.111 1 97.38 50 LEU B O 1
ATOM 1722 N N . LYS B 1 51 ? -10.906 -16.25 -2.299 1 97.19 51 LYS B N 1
ATOM 1723 C CA . LYS B 1 51 ? -11.773 -17.422 -2.334 1 97.19 51 LYS B CA 1
ATOM 1724 C C . LYS B 1 51 ? -13.18 -17.062 -2.801 1 97.19 51 LYS B C 1
ATOM 1726 O O . LYS B 1 51 ? -13.711 -16.016 -2.426 1 97.19 51 LYS B O 1
ATOM 1731 N N . ASP B 1 52 ? -13.703 -17.906 -3.691 1 96.94 52 ASP B N 1
ATOM 1732 C CA . ASP B 1 52 ? -15.07 -17.609 -4.094 1 96.94 52 ASP B CA 1
ATOM 1733 C C . ASP B 1 52 ? -16.078 -18.391 -3.238 1 96.94 52 ASP B C 1
ATOM 1735 O O . ASP B 1 52 ? -15.68 -19.188 -2.383 1 96.94 52 ASP B O 1
ATOM 1739 N N . ALA B 1 53 ? -17.312 -18.188 -3.4 1 96.62 53 ALA B N 1
ATOM 1740 C CA . ALA B 1 53 ? -18.391 -18.75 -2.578 1 96.62 53 ALA B CA 1
ATOM 1741 C C . ALA B 1 53 ? -18.438 -20.266 -2.703 1 96.62 53 ALA B C 1
ATOM 1743 O O . ALA B 1 53 ? -19 -20.938 -1.837 1 96.62 53 ALA B O 1
ATOM 1744 N N . LYS B 1 54 ? -17.922 -20.812 -3.715 1 96 54 LYS B N 1
ATOM 1745 C CA . LYS B 1 54 ? -17.922 -22.266 -3.92 1 96 54 LYS B CA 1
ATOM 1746 C C . LYS B 1 54 ? -16.641 -22.891 -3.383 1 96 54 LYS B C 1
ATOM 1748 O O . LYS B 1 54 ? -16.484 -24.109 -3.398 1 96 54 LYS B O 1
ATOM 1753 N N . GLY B 1 55 ? -15.711 -22.062 -2.932 1 96.19 55 GLY B N 1
ATOM 1754 C CA . GLY B 1 55 ? -14.5 -22.578 -2.318 1 96.19 55 GLY B CA 1
ATOM 1755 C C . GLY B 1 55 ? -13.297 -22.547 -3.248 1 96.19 55 GLY B C 1
ATOM 1756 O O . GLY B 1 55 ? -12.188 -22.906 -2.852 1 96.19 55 GLY B O 1
ATOM 1757 N N . ALA B 1 56 ? -13.547 -22.125 -4.488 1 97 56 ALA B N 1
ATOM 1758 C CA . ALA B 1 56 ? -12.414 -21.969 -5.402 1 97 56 ALA B CA 1
ATOM 1759 C C . ALA B 1 56 ? -11.453 -20.891 -4.918 1 97 56 ALA B C 1
ATOM 1761 O O . ALA B 1 56 ? -11.883 -19.844 -4.438 1 97 56 ALA B O 1
ATOM 1762 N N . MET B 1 57 ? -10.148 -21.125 -5.043 1 98.38 57 MET B N 1
ATOM 1763 C CA . MET B 1 57 ? -9.141 -20.203 -4.547 1 98.38 57 MET B CA 1
ATOM 1764 C C . MET B 1 57 ? -8.398 -19.531 -5.699 1 98.38 57 MET B C 1
ATOM 1766 O O . MET B 1 57 ? -8.172 -20.156 -6.738 1 98.38 57 MET B O 1
ATOM 1770 N N . PHE B 1 58 ? -8.023 -18.281 -5.477 1 98.5 58 PHE B N 1
ATOM 1771 C CA . PHE B 1 58 ? -7.328 -17.5 -6.492 1 98.5 58 PHE B CA 1
ATOM 1772 C C . PHE B 1 58 ? -6.137 -16.75 -5.891 1 98.5 58 PHE B C 1
ATOM 1774 O O . PHE B 1 58 ? -6.207 -16.281 -4.758 1 98.5 58 PHE B O 1
ATOM 1781 N N . LEU B 1 59 ? -5.078 -16.719 -6.566 1 98.56 59 LEU B N 1
ATOM 1782 C CA . LEU B 1 59 ? -4.02 -15.734 -6.375 1 98.56 59 LEU B CA 1
ATOM 1783 C C . LEU B 1 59 ? -4.035 -14.688 -7.492 1 98.56 59 LEU B C 1
ATOM 1785 O O . LEU B 1 59 ? -3.785 -15.016 -8.656 1 98.56 59 LEU B O 1
ATOM 1789 N N . LEU B 1 60 ? -4.375 -13.492 -7.129 1 97.94 60 LEU B N 1
ATOM 1790 C CA . LEU B 1 60 ? -4.43 -12.391 -8.086 1 97.94 60 LEU B CA 1
ATOM 1791 C C . LEU B 1 60 ? -3.248 -11.445 -7.898 1 97.94 60 LEU B C 1
ATOM 1793 O O . LEU B 1 60 ? -3.033 -10.922 -6.801 1 97.94 60 LEU B O 1
ATOM 1797 N N . THR B 1 61 ? -2.441 -11.281 -8.93 1 98.06 61 THR B N 1
ATOM 1798 C CA . THR B 1 61 ? -1.317 -10.352 -8.914 1 98.06 61 THR B CA 1
ATOM 1799 C C . THR B 1 61 ? -1.615 -9.133 -9.789 1 98.06 61 THR B C 1
ATOM 1801 O O . THR B 1 61 ? -1.918 -9.273 -10.969 1 98.06 61 THR B O 1
ATOM 1804 N N . VAL B 1 62 ? -1.564 -7.934 -9.18 1 96.19 62 VAL B N 1
ATOM 1805 C CA . VAL B 1 62 ? -1.836 -6.676 -9.875 1 96.19 62 VAL B CA 1
ATOM 1806 C C . VAL B 1 62 ? -0.753 -5.656 -9.531 1 96.19 62 VAL B C 1
ATOM 1808 O O . VAL B 1 62 ? 0.007 -5.84 -8.578 1 96.19 62 VAL B O 1
ATOM 1811 N N . PRO B 1 63 ? -0.648 -4.609 -10.453 1 93.94 63 PRO B N 1
ATOM 1812 C CA . PRO B 1 63 ? 0.25 -3.531 -10.039 1 93.94 63 PRO B CA 1
ATOM 1813 C C . PRO B 1 63 ? -0.05 -3.02 -8.633 1 93.94 63 PRO B C 1
ATOM 1815 O O . PRO B 1 63 ? -1.213 -2.977 -8.219 1 93.94 63 PRO B O 1
ATOM 1818 N N . ALA B 1 64 ? 1.009 -2.646 -7.926 1 89.94 64 ALA B N 1
ATOM 1819 C CA . ALA B 1 64 ? 0.913 -2.264 -6.52 1 89.94 64 ALA B CA 1
ATOM 1820 C C . ALA B 1 64 ? -0.083 -1.124 -6.328 1 89.94 64 ALA B C 1
ATOM 1822 O O . ALA B 1 64 ? -0.765 -1.053 -5.301 1 89.94 64 ALA B O 1
ATOM 1823 N N . ASP B 1 65 ? -0.23 -0.287 -7.348 1 84.94 65 ASP B N 1
ATOM 1824 C CA . ASP B 1 65 ? -1.062 0.904 -7.207 1 84.94 65 ASP B CA 1
ATOM 1825 C C . ASP B 1 65 ? -2.457 0.668 -7.785 1 84.94 65 ASP B C 1
ATOM 1827 O O . ASP B 1 65 ? -3.281 1.585 -7.824 1 84.94 65 ASP B O 1
ATOM 1831 N N . ARG B 1 66 ? -2.729 -0.589 -8.203 1 87.56 66 ARG B N 1
ATOM 1832 C CA . ARG B 1 66 ? -4.035 -0.909 -8.766 1 87.56 66 ARG B CA 1
ATOM 1833 C C . ARG B 1 66 ? -5.098 -0.975 -7.676 1 87.56 66 ARG B C 1
ATOM 1835 O O . ARG B 1 66 ? -4.926 -1.672 -6.676 1 87.56 66 ARG B O 1
ATOM 1842 N N . LYS B 1 67 ? -6.18 -0.231 -7.895 1 82.81 67 LYS B N 1
ATOM 1843 C CA . LYS B 1 67 ? -7.355 -0.391 -7.039 1 82.81 67 LYS B CA 1
ATOM 1844 C C . LYS B 1 67 ? -8.203 -1.579 -7.488 1 82.81 67 LYS B C 1
ATOM 1846 O O . LYS B 1 67 ? -8.445 -1.761 -8.688 1 82.81 67 LYS B O 1
ATOM 1851 N N . VAL B 1 68 ? -8.586 -2.42 -6.578 1 87.75 68 VAL B N 1
ATOM 1852 C CA . VAL B 1 68 ? -9.344 -3.619 -6.914 1 87.75 68 VAL B CA 1
ATOM 1853 C C . VAL B 1 68 ? -10.703 -3.578 -6.223 1 87.75 68 VAL B C 1
ATOM 1855 O O . VAL B 1 68 ? -10.789 -3.381 -5.008 1 87.75 68 VAL B O 1
ATOM 1858 N N . ASP B 1 69 ? -11.766 -3.693 -7.012 1 85 69 ASP B N 1
ATOM 1859 C CA . ASP B 1 69 ? -13.125 -3.809 -6.492 1 85 69 ASP B CA 1
ATOM 1860 C C . ASP B 1 69 ? -13.547 -5.27 -6.371 1 85 69 ASP B C 1
ATOM 1862 O O . ASP B 1 69 ? -13.875 -5.91 -7.371 1 85 69 ASP B O 1
ATOM 1866 N N . LEU B 1 70 ? -13.633 -5.727 -5.191 1 88.06 70 LEU B N 1
ATOM 1867 C CA . LEU B 1 70 ? -13.922 -7.137 -4.941 1 88.06 70 LEU B CA 1
ATOM 1868 C C . LEU B 1 70 ? -15.289 -7.512 -5.492 1 88.06 70 LEU B C 1
ATOM 1870 O O . LEU B 1 70 ? -15.516 -8.664 -5.875 1 88.06 70 LEU B O 1
ATOM 1874 N N . LYS B 1 71 ? -16.156 -6.562 -5.617 1 86.62 71 LYS B N 1
ATOM 1875 C CA . LYS B 1 71 ? -17.516 -6.836 -6.074 1 86.62 71 LYS B CA 1
ATOM 1876 C C . LYS B 1 71 ? -17.547 -7.02 -7.586 1 86.62 71 LYS B C 1
ATOM 1878 O O . LYS B 1 71 ? -18.438 -7.703 -8.109 1 86.62 71 LYS B O 1
ATOM 1883 N N . LYS B 1 72 ? -16.609 -6.445 -8.227 1 89.12 72 LYS B N 1
ATOM 1884 C CA . LYS B 1 72 ? -16.609 -6.488 -9.688 1 89.12 72 LYS B CA 1
ATOM 1885 C C . LYS B 1 72 ? -15.648 -7.555 -10.203 1 89.12 72 LYS B C 1
ATOM 1887 O O . LYS B 1 72 ? -15.711 -7.949 -11.367 1 89.12 72 LYS B O 1
ATOM 1892 N N . LEU B 1 73 ? -14.844 -8.039 -9.328 1 92.44 73 LEU B N 1
ATOM 1893 C CA . LEU B 1 73 ? -13.766 -8.945 -9.695 1 92.44 73 LEU B CA 1
ATOM 1894 C C . LEU B 1 73 ? -14.32 -10.273 -10.188 1 92.44 73 LEU B C 1
ATOM 1896 O O . LEU B 1 73 ? -13.734 -10.898 -11.086 1 92.44 73 LEU B O 1
ATOM 1900 N N . PRO B 1 74 ? -15.453 -10.75 -9.648 1 94.69 74 PRO B N 1
ATOM 1901 C CA . PRO B 1 74 ? -15.984 -12.047 -10.078 1 94.69 74 PRO B CA 1
ATOM 1902 C C . PRO B 1 74 ? -16.25 -12.109 -11.578 1 94.69 74 PRO B C 1
ATOM 1904 O O . PRO B 1 74 ? -16 -13.148 -12.203 1 94.69 74 PRO B O 1
ATOM 1907 N N . GLN B 1 75 ? -16.688 -11.07 -12.141 1 92.44 75 GLN B N 1
ATOM 1908 C CA . GLN B 1 75 ? -16.906 -11.031 -13.586 1 92.44 75 GLN B CA 1
ATOM 1909 C C . GLN B 1 75 ? -15.609 -11.219 -14.352 1 92.44 75 GLN B C 1
ATOM 1911 O O . GLN B 1 75 ? -15.578 -11.922 -15.367 1 92.44 75 GLN B O 1
ATOM 1916 N N . LEU B 1 76 ? -14.602 -10.602 -13.844 1 92.62 76 LEU B N 1
ATOM 1917 C CA . LEU B 1 76 ? -13.297 -10.648 -14.492 1 92.62 76 LEU B CA 1
ATOM 1918 C C . LEU B 1 76 ? -12.68 -12.031 -14.375 1 92.62 76 LEU B C 1
ATOM 1920 O O . LEU B 1 76 ? -12.016 -12.5 -15.305 1 92.62 76 LEU B O 1
ATOM 1924 N N . LEU B 1 77 ? -12.891 -12.695 -13.258 1 95.25 77 LEU B N 1
ATOM 1925 C CA . LEU B 1 77 ? -12.273 -13.984 -12.977 1 95.25 77 LEU B CA 1
ATOM 1926 C C . LEU B 1 77 ? -13.211 -15.133 -13.328 1 95.25 77 LEU B C 1
ATOM 1928 O O . LEU B 1 77 ? -12.836 -16.297 -13.242 1 95.25 77 LEU B O 1
ATOM 1932 N N . ASP B 1 78 ? -14.406 -14.789 -13.766 1 94.5 78 ASP B N 1
ATOM 1933 C CA . ASP B 1 78 ? -15.438 -15.766 -14.086 1 94.5 78 ASP B CA 1
ATOM 1934 C C . ASP B 1 78 ? -15.672 -16.719 -12.914 1 94.5 78 ASP B C 1
ATOM 1936 O O . ASP B 1 78 ? -15.547 -17.938 -13.07 1 94.5 78 ASP B O 1
ATOM 1940 N N . CYS B 1 79 ? -16.016 -16.203 -11.797 1 95.88 79 CYS B N 1
ATOM 1941 C CA . CYS B 1 79 ? -16.25 -16.969 -10.578 1 95.88 79 CYS B CA 1
ATOM 1942 C C . CYS B 1 79 ? -17.391 -16.375 -9.758 1 95.88 79 CYS B C 1
ATOM 1944 O O . CYS B 1 79 ? -18.094 -15.469 -10.227 1 95.88 79 CYS B O 1
ATOM 1946 N N . LYS B 1 80 ? -17.688 -17.016 -8.648 1 96.44 80 LYS B N 1
ATOM 1947 C CA . LYS B 1 80 ? -18.719 -16.516 -7.742 1 96.44 80 LYS B CA 1
ATOM 1948 C C . LYS B 1 80 ? -18.172 -15.398 -6.852 1 96.44 80 LYS B C 1
ATOM 1950 O O . LYS B 1 80 ? -17.031 -14.969 -7.012 1 96.44 80 LYS B O 1
ATOM 1955 N N . ARG B 1 81 ? -19.047 -14.906 -6.047 1 96.06 81 ARG B N 1
ATOM 1956 C CA . ARG B 1 81 ? -18.672 -13.82 -5.152 1 96.06 81 ARG B CA 1
ATOM 1957 C C . ARG B 1 81 ? -17.391 -14.148 -4.402 1 96.06 81 ARG B C 1
ATOM 1959 O O . ARG B 1 81 ? -17.203 -15.273 -3.936 1 96.06 81 ARG B O 1
ATOM 1966 N N . LEU B 1 82 ? -16.547 -13.109 -4.336 1 94.94 82 LEU B N 1
ATOM 1967 C CA . LEU B 1 82 ? -15.211 -13.328 -3.807 1 94.94 82 LEU B CA 1
ATOM 1968 C C . LEU B 1 82 ? -15.078 -12.742 -2.404 1 94.94 82 LEU B C 1
ATOM 1970 O O . LEU B 1 82 ? -15.703 -11.734 -2.086 1 94.94 82 LEU B O 1
ATOM 1974 N N . SER B 1 83 ? -14.289 -13.383 -1.598 1 93.69 83 SER B N 1
ATOM 1975 C CA . SER B 1 83 ? -13.75 -12.898 -0.334 1 93.69 83 SER B CA 1
ATOM 1976 C C . SER B 1 83 ? -12.266 -13.227 -0.201 1 93.69 83 SER B C 1
ATOM 1978 O O . SER B 1 83 ? -11.703 -13.922 -1.049 1 93.69 83 SER B O 1
ATOM 1980 N N . PHE B 1 84 ? -11.68 -12.711 0.832 1 94.31 84 PHE B N 1
ATOM 1981 C CA . PHE B 1 84 ? -10.266 -13.008 1.062 1 94.31 84 PHE B CA 1
ATOM 1982 C C . PHE B 1 84 ? -10.102 -14.375 1.719 1 94.31 84 PHE B C 1
ATOM 1984 O O . PHE B 1 84 ? -10.875 -14.734 2.611 1 94.31 84 PHE B O 1
ATOM 1991 N N . GLY B 1 85 ? -9.133 -15.102 1.188 1 95.12 85 GLY B N 1
ATOM 1992 C CA . GLY B 1 85 ? -8.773 -16.344 1.859 1 95.12 85 GLY B CA 1
ATOM 1993 C C . GLY B 1 85 ? -8.031 -16.109 3.162 1 95.12 85 GLY B C 1
ATOM 1994 O O . GLY B 1 85 ? -7.344 -15.102 3.326 1 95.12 85 GLY B O 1
ATOM 1995 N N . SER B 1 86 ? -8.094 -17.094 4.09 1 93.94 86 SER B N 1
ATOM 1996 C CA . SER B 1 86 ? -7.422 -16.984 5.379 1 93.94 86 SER B CA 1
ATOM 1997 C C . SER B 1 86 ? -5.922 -17.234 5.254 1 93.94 86 SER B C 1
ATOM 1999 O O . SER B 1 86 ? -5.48 -17.906 4.316 1 93.94 86 SER B O 1
ATOM 2001 N N . ALA B 1 87 ? -5.195 -16.688 6.25 1 94.25 87 ALA B N 1
ATOM 2002 C CA . ALA B 1 87 ? -3.762 -16.953 6.316 1 94.25 87 ALA B CA 1
ATOM 2003 C C . ALA B 1 87 ? -3.494 -18.453 6.477 1 94.25 87 ALA B C 1
ATOM 2005 O O . ALA B 1 87 ? -2.529 -18.984 5.918 1 94.25 87 ALA B O 1
ATOM 2006 N N . GLU B 1 88 ? -4.336 -19.047 7.242 1 96.69 88 GLU B N 1
ATOM 2007 C CA . GLU B 1 88 ? -4.211 -20.484 7.441 1 96.69 88 GLU B CA 1
ATOM 2008 C C . GLU B 1 88 ? -4.352 -21.234 6.121 1 96.69 88 GLU B C 1
ATOM 2010 O O . GLU B 1 88 ? -3.553 -22.125 5.82 1 96.69 88 GLU B O 1
ATOM 2015 N N . ARG B 1 89 ? -5.312 -20.906 5.355 1 96.75 89 ARG B N 1
ATOM 2016 C CA . ARG B 1 89 ? -5.531 -21.547 4.059 1 96.75 89 ARG B CA 1
ATOM 2017 C C . ARG B 1 89 ? -4.387 -21.234 3.1 1 96.75 89 ARG B C 1
ATOM 2019 O O . ARG B 1 89 ? -3.967 -22.094 2.326 1 96.75 89 ARG B O 1
ATOM 2026 N N . MET B 1 90 ? -3.938 -20.031 3.145 1 97 90 MET B N 1
ATOM 2027 C CA . MET B 1 90 ? -2.807 -19.625 2.309 1 97 90 MET B CA 1
ATOM 2028 C C . MET B 1 90 ? -1.578 -20.484 2.621 1 97 90 MET B C 1
ATOM 2030 O O . MET B 1 90 ? -0.901 -20.953 1.708 1 97 90 MET B O 1
ATOM 2034 N N . MET B 1 91 ? -1.333 -20.672 3.914 1 97.12 91 MET B N 1
ATOM 2035 C CA . MET B 1 91 ? -0.221 -21.516 4.336 1 97.12 91 MET B CA 1
ATOM 2036 C C . MET B 1 91 ? -0.43 -22.953 3.883 1 97.12 91 MET B C 1
ATOM 2038 O O . MET B 1 91 ? 0.494 -23.594 3.369 1 97.12 91 MET B O 1
ATOM 2042 N N . GLU B 1 92 ? -1.597 -23.406 4.004 1 97.19 92 GLU B N 1
ATOM 2043 C CA . GLU B 1 92 ? -1.916 -24.781 3.639 1 97.19 92 GLU B CA 1
ATOM 2044 C C . GLU B 1 92 ? -1.749 -25 2.139 1 97.19 92 GLU B C 1
ATOM 2046 O O . GLU B 1 92 ? -1.193 -26.016 1.718 1 97.19 92 GLU B O 1
ATOM 2051 N N . ARG B 1 93 ? -2.152 -24.047 1.344 1 97.62 93 ARG B N 1
ATOM 2052 C CA . ARG B 1 93 ? -2.236 -24.266 -0.098 1 97.62 93 ARG B CA 1
ATOM 2053 C C . ARG B 1 93 ? -0.978 -23.766 -0.798 1 97.62 93 ARG B C 1
ATOM 2055 O O . ARG B 1 93 ? -0.536 -24.344 -1.787 1 97.62 93 ARG B O 1
ATOM 2062 N N . LEU B 1 94 ? -0.427 -22.703 -0.241 1 98.19 94 LEU B N 1
ATOM 2063 C CA . LEU B 1 94 ? 0.653 -22.031 -0.958 1 98.19 94 LEU B CA 1
ATOM 2064 C C . LEU B 1 94 ? 1.919 -21.984 -0.11 1 98.19 94 LEU B C 1
ATOM 2066 O O . LEU B 1 94 ? 2.965 -21.516 -0.577 1 98.19 94 LEU B O 1
ATOM 2070 N N . GLN B 1 95 ? 1.809 -22.375 1.129 1 97.88 95 GLN B N 1
ATOM 2071 C CA . GLN B 1 95 ? 2.932 -22.359 2.061 1 97.88 95 GLN B CA 1
ATOM 2072 C C . GLN B 1 95 ? 3.549 -20.953 2.145 1 97.88 95 GLN B C 1
ATOM 2074 O O . GLN B 1 95 ? 4.773 -20.812 2.115 1 97.88 95 GLN B O 1
ATOM 2079 N N . THR B 1 96 ? 2.746 -20.047 2.189 1 96.12 96 THR B N 1
ATOM 2080 C CA . THR B 1 96 ? 3.158 -18.641 2.186 1 96.12 96 THR B CA 1
ATOM 2081 C C . THR B 1 96 ? 2.473 -17.875 3.312 1 96.12 96 THR B C 1
ATOM 2083 O O . THR B 1 96 ? 1.29 -18.094 3.586 1 96.12 96 THR B O 1
ATOM 2086 N N . ILE B 1 97 ? 3.227 -16.969 3.93 1 92.19 97 ILE B N 1
ATOM 2087 C CA . ILE B 1 97 ? 2.674 -16.141 4.992 1 92.19 97 ILE B CA 1
ATOM 2088 C C . ILE B 1 97 ? 2.289 -14.766 4.426 1 92.19 97 ILE B C 1
ATOM 2090 O O . ILE B 1 97 ? 2.789 -14.359 3.377 1 92.19 97 ILE B O 1
ATOM 2094 N N . PRO B 1 98 ? 1.362 -14.102 5.117 1 90.75 98 PRO B N 1
ATOM 2095 C CA . PRO B 1 98 ? 1.066 -12.727 4.711 1 90.75 98 PRO B CA 1
ATOM 2096 C C . PRO B 1 98 ? 2.32 -11.867 4.582 1 90.75 98 PRO B C 1
ATOM 2098 O O . PRO B 1 98 ? 3.219 -11.945 5.426 1 90.75 98 PRO B O 1
ATOM 2101 N N . GLY B 1 99 ? 2.416 -11.125 3.568 1 88.56 99 GLY B N 1
ATOM 2102 C CA . GLY B 1 99 ? 3.568 -10.273 3.316 1 88.56 99 GLY B CA 1
ATOM 2103 C C . GLY B 1 99 ? 4.566 -10.891 2.354 1 88.56 99 GLY B C 1
ATOM 2104 O O . GLY B 1 99 ? 5.445 -10.203 1.833 1 88.56 99 GLY B O 1
ATOM 2105 N N . SER B 1 100 ? 4.375 -12.156 2.029 1 93.62 100 SER B N 1
ATOM 2106 C CA . SER B 1 100 ? 5.34 -12.836 1.174 1 93.62 100 SER B CA 1
ATOM 2107 C C . SER B 1 100 ? 4.672 -13.406 -0.07 1 93.62 100 SER B C 1
ATOM 2109 O O . SER B 1 100 ? 5.332 -14.016 -0.912 1 93.62 100 SER B O 1
ATOM 2111 N N . LEU B 1 101 ? 3.398 -13.219 -0.198 1 96.19 101 LEU B N 1
ATOM 2112 C CA . LEU B 1 101 ? 2.627 -13.812 -1.282 1 96.19 101 LEU B CA 1
ATOM 2113 C C . LEU B 1 101 ? 3.021 -13.211 -2.627 1 96.19 101 LEU B C 1
ATOM 2115 O O . LEU B 1 101 ? 3.211 -12 -2.736 1 96.19 101 LEU B O 1
ATOM 2119 N N . GLY B 1 102 ? 3.082 -14.07 -3.633 1 97.62 102 GLY B N 1
ATOM 2120 C CA . GLY B 1 102 ? 3.312 -13.633 -5 1 97.62 102 GLY B CA 1
ATOM 2121 C C . GLY B 1 102 ? 3.256 -14.766 -6.004 1 97.62 102 GLY B C 1
ATOM 2122 O O . GLY B 1 102 ? 2.979 -15.914 -5.641 1 97.62 102 GLY B O 1
ATOM 2123 N N . PRO B 1 103 ? 3.516 -14.484 -7.254 1 98.75 103 PRO B N 1
ATOM 2124 C CA . PRO B 1 103 ? 3.436 -15.5 -8.305 1 98.75 103 PRO B CA 1
ATOM 2125 C C . PRO B 1 103 ? 4.301 -16.719 -8.016 1 98.75 103 PRO B C 1
ATOM 2127 O O . PRO B 1 103 ? 3.926 -17.844 -8.359 1 98.75 103 PRO B O 1
ATOM 2130 N N . LEU B 1 104 ? 5.41 -16.531 -7.324 1 98.81 104 LEU B N 1
ATOM 2131 C CA . LEU B 1 104 ? 6.34 -17.641 -7.082 1 98.81 104 LEU B CA 1
ATOM 2132 C C . LEU B 1 104 ? 5.797 -18.578 -6.012 1 98.81 104 LEU B C 1
ATOM 2134 O O . LEU B 1 104 ? 6.27 -19.703 -5.879 1 98.81 104 LEU B O 1
ATOM 2138 N N . SER B 1 105 ? 4.801 -18.141 -5.289 1 98.56 105 SER B N 1
ATOM 2139 C CA . SER B 1 105 ? 4.148 -19 -4.301 1 98.56 105 SER B CA 1
ATOM 2140 C C . SER B 1 105 ? 3.447 -20.188 -4.965 1 98.56 105 SER B C 1
ATOM 2142 O O . SER B 1 105 ? 3.137 -21.172 -4.305 1 98.56 105 SER B O 1
ATOM 2144 N N . MET B 1 106 ? 3.229 -20.094 -6.266 1 98.75 106 MET B N 1
ATOM 2145 C CA . MET B 1 106 ? 2.533 -21.156 -6.992 1 98.75 106 MET B CA 1
ATOM 2146 C C . MET B 1 106 ? 3.34 -22.438 -6.977 1 98.75 106 MET B C 1
ATOM 2148 O O . MET B 1 106 ? 2.801 -23.516 -7.234 1 98.75 106 MET B O 1
ATOM 2152 N N . ILE B 1 107 ? 4.625 -22.375 -6.633 1 98.69 107 ILE B N 1
ATOM 2153 C CA . ILE B 1 107 ? 5.488 -23.562 -6.574 1 98.69 107 ILE B CA 1
ATOM 2154 C C . ILE B 1 107 ? 4.953 -24.531 -5.539 1 98.69 107 ILE B C 1
ATOM 2156 O O . ILE B 1 107 ? 5.152 -25.75 -5.656 1 98.69 107 ILE B O 1
ATOM 2160 N N . ALA B 1 108 ? 4.215 -24.031 -4.59 1 98.44 108 ALA B N 1
ATOM 2161 C CA . ALA B 1 108 ? 3.746 -24.859 -3.482 1 98.44 108 ALA B CA 1
ATOM 2162 C C . ALA B 1 108 ? 2.422 -25.547 -3.824 1 98.44 108 ALA B C 1
ATOM 2164 O O . ALA B 1 108 ? 1.998 -26.469 -3.137 1 98.44 108 ALA B O 1
ATOM 2165 N N . ASP B 1 109 ? 1.754 -25.031 -4.875 1 98.31 109 ASP B N 1
ATOM 2166 C CA . ASP B 1 109 ? 0.438 -25.547 -5.227 1 98.31 109 ASP B CA 1
ATOM 2167 C C . ASP B 1 109 ? 0.556 -26.766 -6.141 1 98.31 109 ASP B C 1
ATOM 2169 O O . ASP B 1 109 ? 0.031 -26.766 -7.258 1 98.31 109 ASP B O 1
ATOM 2173 N N . THR B 1 110 ? 1.017 -27.812 -5.621 1 95.88 110 THR B N 1
ATOM 2174 C CA . THR B 1 110 ? 1.302 -29 -6.406 1 95.88 110 THR B CA 1
ATOM 2175 C C . THR B 1 110 ? 0.008 -29.672 -6.859 1 95.88 110 THR B C 1
ATOM 2177 O O . THR B 1 110 ? -0.012 -30.375 -7.871 1 95.88 110 THR B O 1
ATOM 2180 N N . ASP B 1 111 ? -1.06 -29.453 -6.172 1 95.94 111 ASP B N 1
ATOM 2181 C CA . ASP B 1 111 ? -2.324 -30.109 -6.496 1 95.94 111 ASP B CA 1
ATOM 2182 C C . ASP B 1 111 ? -3.201 -29.203 -7.363 1 95.94 111 ASP B C 1
ATOM 2184 O O . ASP B 1 111 ? -4.352 -29.547 -7.652 1 95.94 111 ASP B O 1
ATOM 2188 N N . HIS B 1 112 ? -2.738 -28.094 -7.738 1 97.31 112 HIS B N 1
ATOM 2189 C CA . HIS B 1 112 ? -3.416 -27.156 -8.625 1 97.31 112 HIS B CA 1
ATOM 2190 C C . HIS B 1 112 ? -4.789 -26.781 -8.078 1 97.31 112 HIS B C 1
ATOM 2192 O O . HIS B 1 112 ? -5.789 -26.859 -8.797 1 97.31 112 HIS B O 1
ATOM 2198 N N . GLN B 1 113 ? -4.727 -26.312 -6.805 1 97.38 113 GLN B N 1
ATOM 2199 C CA . GLN B 1 113 ? -5.957 -25.953 -6.113 1 97.38 113 GLN B CA 1
ATOM 2200 C C . GLN B 1 113 ? -6.18 -24.453 -6.145 1 97.38 113 GLN B C 1
ATOM 2202 O O . GLN B 1 113 ? -7.242 -23.969 -5.746 1 97.38 113 GLN B O 1
ATOM 2207 N N . VAL B 1 114 ? -5.223 -23.703 -6.582 1 98.62 114 VAL B N 1
ATOM 2208 C CA . VAL B 1 114 ? -5.305 -22.25 -6.625 1 98.62 114 VAL B CA 1
ATOM 2209 C C . VAL B 1 114 ? -5.176 -21.766 -8.062 1 98.62 114 VAL B C 1
ATOM 2211 O O . VAL B 1 114 ? -4.238 -22.141 -8.773 1 98.62 114 VAL B O 1
ATOM 2214 N N . ARG B 1 115 ? -6.156 -21 -8.555 1 98.44 115 ARG B N 1
ATOM 2215 C CA . ARG B 1 115 ? -6.082 -20.375 -9.875 1 98.44 115 ARG B CA 1
ATOM 2216 C C . ARG B 1 115 ? -5.254 -19.094 -9.828 1 98.44 115 ARG B C 1
ATOM 2218 O O . ARG B 1 115 ? -5.504 -18.219 -8.992 1 98.44 115 ARG B O 1
ATOM 2225 N N . PHE B 1 116 ? -4.293 -19.031 -10.695 1 98.75 116 PHE B N 1
ATOM 2226 C CA . PHE B 1 116 ? -3.445 -17.844 -10.75 1 98.75 116 PHE B CA 1
ATOM 2227 C C . PHE B 1 116 ? -3.955 -16.859 -11.789 1 98.75 116 PHE B C 1
ATOM 2229 O O . PHE B 1 116 ? -4.156 -17.219 -12.953 1 98.75 116 PHE B O 1
ATOM 2236 N N . ALA B 1 117 ? -4.238 -15.625 -11.367 1 98.62 117 ALA B N 1
ATOM 2237 C CA . ALA B 1 117 ? -4.641 -14.539 -12.258 1 98.62 117 ALA B CA 1
ATOM 2238 C C . ALA B 1 117 ? -3.662 -13.367 -12.172 1 98.62 117 ALA B C 1
ATOM 2240 O O . ALA B 1 117 ? -3.127 -13.078 -11.102 1 98.62 117 ALA B O 1
ATOM 2241 N N . ILE B 1 118 ? -3.422 -12.758 -13.289 1 98.5 118 ILE B N 1
ATOM 2242 C CA . ILE B 1 118 ? -2.455 -11.664 -13.328 1 98.5 118 ILE B CA 1
ATOM 2243 C C . ILE B 1 118 ? -2.982 -10.539 -14.219 1 98.5 118 ILE B C 1
ATOM 2245 O O . ILE B 1 118 ? -3.561 -10.797 -15.273 1 98.5 118 ILE B O 1
ATOM 2249 N N . ASP B 1 119 ? -2.84 -9.336 -13.758 1 97.81 119 ASP B N 1
ATOM 2250 C CA . ASP B 1 119 ? -3.186 -8.148 -14.531 1 97.81 119 ASP B CA 1
ATOM 2251 C C . ASP B 1 119 ? -2.35 -8.062 -15.805 1 97.81 119 ASP B C 1
ATOM 2253 O O . ASP B 1 119 ? -1.118 -8.086 -15.742 1 97.81 119 ASP B O 1
ATOM 2257 N N . ALA B 1 120 ? -2.992 -7.828 -16.922 1 97.69 120 ALA B N 1
ATOM 2258 C CA . ALA B 1 120 ? -2.344 -7.75 -18.234 1 97.69 120 ALA B CA 1
ATOM 2259 C C . ALA B 1 120 ? -1.295 -6.645 -18.266 1 97.69 120 ALA B C 1
ATOM 2261 O O . ALA B 1 120 ? -0.283 -6.754 -18.953 1 97.69 120 ALA B O 1
ATOM 2262 N N . ALA B 1 121 ? -1.479 -5.633 -17.516 1 96.19 121 ALA B N 1
ATOM 2263 C CA . ALA B 1 121 ? -0.572 -4.488 -17.5 1 96.19 121 ALA B CA 1
ATOM 2264 C C . ALA B 1 121 ? 0.824 -4.906 -17.031 1 96.19 121 ALA B C 1
ATOM 2266 O O . ALA B 1 121 ? 1.824 -4.34 -17.484 1 96.19 121 ALA B O 1
ATOM 2267 N N . LEU B 1 122 ? 0.888 -5.891 -16.188 1 97.62 122 LEU B N 1
ATOM 2268 C CA . LEU B 1 122 ? 2.17 -6.355 -15.672 1 97.62 122 LEU B CA 1
ATOM 2269 C C . LEU B 1 122 ? 2.967 -7.074 -16.75 1 97.62 122 LEU B C 1
ATOM 2271 O O . LEU B 1 122 ? 4.199 -7.039 -16.75 1 97.62 122 LEU B O 1
ATOM 2275 N N . LEU B 1 123 ? 2.264 -7.652 -17.641 1 97.62 123 LEU B N 1
ATOM 2276 C CA . LEU B 1 123 ? 2.908 -8.477 -18.656 1 97.62 123 LEU B CA 1
ATOM 2277 C C . LEU B 1 123 ? 3.404 -7.617 -19.812 1 97.62 123 LEU B C 1
ATOM 2279 O O . LEU B 1 123 ? 4.141 -8.102 -20.672 1 97.62 123 LEU B O 1
ATOM 2283 N N . GLN B 1 124 ? 3.07 -6.355 -19.812 1 95.69 124 GLN B N 1
ATOM 2284 C CA . GLN B 1 124 ? 3.484 -5.434 -20.859 1 95.69 124 GLN B CA 1
ATOM 2285 C C . GLN B 1 124 ? 4.812 -4.766 -20.516 1 95.69 124 GLN B C 1
ATOM 2287 O O . GLN B 1 124 ? 5.43 -4.121 -21.359 1 95.69 124 GLN B O 1
ATOM 2292 N N . GLY B 1 125 ? 5.27 -4.918 -19.328 1 94.38 125 GLY B N 1
ATOM 2293 C CA . GLY B 1 125 ? 6.523 -4.312 -18.906 1 94.38 125 GLY B CA 1
ATOM 2294 C C . GLY B 1 125 ? 7.711 -5.246 -19.047 1 94.38 125 GLY B C 1
ATOM 2295 O O . GLY B 1 125 ? 7.559 -6.395 -19.469 1 94.38 125 GLY B O 1
ATOM 2296 N N . ASP B 1 126 ? 8.867 -4.699 -18.656 1 96.19 126 ASP B N 1
ATOM 2297 C CA . ASP B 1 126 ? 10.109 -5.457 -18.828 1 96.19 126 ASP B CA 1
ATOM 2298 C C . ASP B 1 126 ? 10.336 -6.418 -17.672 1 96.19 126 ASP B C 1
ATOM 2300 O O . ASP B 1 126 ? 10.812 -7.535 -17.859 1 96.19 126 ASP B O 1
ATOM 2304 N N . TYR B 1 127 ? 9.969 -5.895 -16.438 1 97.81 127 TYR B N 1
ATOM 2305 C CA . TYR B 1 127 ? 10.18 -6.715 -15.242 1 97.81 127 TYR B CA 1
ATOM 2306 C C . TYR B 1 127 ? 9.008 -6.582 -14.281 1 97.81 127 TYR B C 1
ATOM 2308 O O . TYR B 1 127 ? 8.297 -5.574 -14.289 1 97.81 127 TYR B O 1
ATOM 2316 N N . ILE B 1 128 ? 8.805 -7.613 -13.539 1 98.19 128 ILE B N 1
ATOM 2317 C CA . ILE B 1 128 ? 7.816 -7.691 -12.469 1 98.19 128 ILE B CA 1
ATOM 2318 C C . ILE B 1 128 ? 8.5 -8.07 -11.156 1 98.19 128 ILE B C 1
ATOM 2320 O O . ILE B 1 128 ? 9.328 -8.984 -11.125 1 98.19 128 ILE B O 1
ATOM 2324 N N . THR B 1 129 ? 8.18 -7.32 -10.125 1 96.38 129 THR B N 1
ATOM 2325 C CA . THR B 1 129 ? 8.789 -7.645 -8.844 1 96.38 129 THR B CA 1
ATOM 2326 C C . THR B 1 129 ? 7.922 -8.633 -8.07 1 96.38 129 THR B C 1
ATOM 2328 O O . THR B 1 129 ? 6.691 -8.57 -8.133 1 96.38 129 THR B O 1
ATOM 2331 N N . MET B 1 130 ? 8.586 -9.57 -7.375 1 97.69 130 MET B N 1
ATOM 2332 C CA . MET B 1 130 ? 7.879 -10.57 -6.578 1 97.69 130 MET B CA 1
ATOM 2333 C C . MET B 1 130 ? 8.789 -11.141 -5.5 1 97.69 130 MET B C 1
ATOM 2335 O O . MET B 1 130 ? 10.016 -11.125 -5.641 1 97.69 130 MET B O 1
ATOM 2339 N N . HIS B 1 131 ? 8.148 -11.57 -4.461 1 96.06 131 HIS B N 1
ATOM 2340 C CA . HIS B 1 131 ? 8.891 -12.234 -3.398 1 96.06 131 HIS B CA 1
ATOM 2341 C C . HIS B 1 131 ? 9.102 -13.711 -3.721 1 96.06 131 HIS B C 1
ATOM 2343 O O . HIS B 1 131 ? 8.203 -14.375 -4.246 1 96.06 131 HIS B O 1
ATOM 2349 N N . PRO B 1 132 ? 10.258 -14.242 -3.438 1 97.25 132 PRO B N 1
ATOM 2350 C CA . PRO B 1 132 ? 10.516 -15.68 -3.551 1 97.25 132 PRO B CA 1
ATOM 2351 C C . PRO B 1 132 ? 10.125 -16.453 -2.291 1 97.25 132 PRO B C 1
ATOM 2353 O O . PRO B 1 132 ? 10.914 -17.266 -1.794 1 97.25 132 PRO B O 1
ATOM 2356 N N . MET B 1 133 ? 8.961 -16.203 -1.822 1 94.81 133 MET B N 1
ATOM 2357 C CA . MET B 1 133 ? 8.414 -16.812 -0.613 1 94.81 133 MET B CA 1
ATOM 2358 C C . MET B 1 133 ? 9.188 -16.359 0.621 1 94.81 133 MET B C 1
ATOM 2360 O O . MET B 1 133 ? 9.25 -17.094 1.618 1 94.81 133 MET B O 1
ATOM 2364 N N . ASP B 1 134 ? 9.891 -15.289 0.516 1 94.12 134 ASP B N 1
ATOM 2365 C CA . ASP B 1 134 ? 10.672 -14.602 1.537 1 94.12 134 ASP B CA 1
ATOM 2366 C C . ASP B 1 134 ? 10.492 -13.086 1.438 1 94.12 134 ASP B C 1
ATOM 2368 O O . ASP B 1 134 ? 10.922 -12.469 0.457 1 94.12 134 ASP B O 1
ATOM 2372 N N . ASN B 1 135 ? 9.898 -12.492 2.527 1 92.69 135 ASN B N 1
ATOM 2373 C CA . ASN B 1 135 ? 9.555 -11.078 2.426 1 92.69 135 ASN B CA 1
ATOM 2374 C C . ASN B 1 135 ? 10.766 -10.188 2.691 1 92.69 135 ASN B C 1
ATOM 2376 O O . ASN B 1 135 ? 10.633 -8.969 2.785 1 92.69 135 ASN B O 1
ATOM 2380 N N . THR B 1 136 ? 11.977 -10.82 2.752 1 93.75 136 THR B N 1
ATOM 2381 C CA . THR 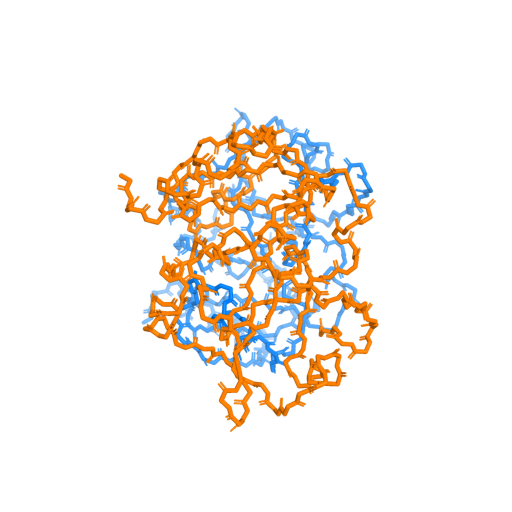B 1 136 ? 13.211 -10.047 2.879 1 93.75 136 THR B CA 1
ATOM 2382 C C . THR B 1 136 ? 13.953 -9.992 1.55 1 93.75 136 THR B C 1
ATOM 2384 O O . THR B 1 136 ? 15.07 -9.469 1.477 1 93.75 136 THR B O 1
ATOM 2387 N N . GLN B 1 137 ? 13.336 -10.602 0.557 1 94.06 137 GLN B N 1
ATOM 2388 C CA . GLN B 1 137 ? 13.891 -10.586 -0.793 1 94.06 137 GLN B CA 1
ATOM 2389 C C . GLN B 1 137 ? 12.836 -10.18 -1.817 1 94.06 137 GLN B C 1
ATOM 2391 O O . GLN B 1 137 ? 11.672 -10.562 -1.704 1 94.06 137 GLN B O 1
ATOM 2396 N N . THR B 1 138 ? 13.266 -9.406 -2.732 1 95.19 138 THR B N 1
ATOM 2397 C CA . THR B 1 138 ? 12.453 -9.109 -3.908 1 95.19 138 THR B CA 1
ATOM 2398 C C . THR B 1 138 ? 13.188 -9.5 -5.188 1 95.19 138 THR B C 1
ATOM 2400 O O . THR B 1 138 ? 14.367 -9.172 -5.355 1 95.19 138 THR B O 1
ATOM 2403 N N . PHE B 1 139 ? 12.508 -10.273 -6 1 97.38 139 PHE B N 1
ATOM 2404 C CA . PHE B 1 139 ? 13.031 -10.672 -7.301 1 97.38 139 PHE B CA 1
ATOM 2405 C C . PHE B 1 139 ? 12.414 -9.828 -8.414 1 97.38 139 PHE B C 1
ATOM 2407 O O . PHE B 1 139 ? 11.211 -9.57 -8.406 1 97.38 139 PHE B O 1
ATOM 2414 N N . SER B 1 140 ? 13.227 -9.305 -9.289 1 97.69 140 SER B N 1
ATOM 2415 C CA . SER B 1 140 ? 12.766 -8.781 -10.562 1 97.69 140 SER B CA 1
ATOM 2416 C C . SER B 1 140 ? 12.867 -9.828 -11.672 1 97.69 140 SER B C 1
ATOM 2418 O O . SER B 1 140 ? 13.969 -10.258 -12.016 1 97.69 140 SER B O 1
ATOM 2420 N N . ILE B 1 141 ? 11.766 -10.219 -12.211 1 98.38 141 ILE B N 1
ATOM 2421 C CA . ILE B 1 141 ? 11.695 -11.289 -13.195 1 98.38 141 ILE B CA 1
ATOM 2422 C C . ILE B 1 141 ? 10.953 -10.805 -14.438 1 98.38 141 ILE B C 1
ATOM 2424 O O . ILE B 1 141 ? 9.93 -10.117 -14.328 1 98.38 141 ILE B O 1
ATOM 2428 N N . SER B 1 142 ? 11.438 -11.172 -15.633 1 98.5 142 SER B N 1
ATOM 2429 C CA . SER B 1 142 ? 10.75 -10.773 -16.859 1 98.5 142 SER B CA 1
ATOM 2430 C C . SER B 1 142 ? 9.438 -11.539 -17.016 1 98.5 142 SER B C 1
ATOM 2432 O O . SER B 1 142 ? 9.305 -12.672 -16.547 1 98.5 142 SER B O 1
ATOM 2434 N N . PRO B 1 143 ? 8.484 -10.891 -17.734 1 98.62 143 PRO B N 1
ATOM 2435 C CA . PRO B 1 143 ? 7.25 -11.625 -18.031 1 98.62 143 PRO B CA 1
ATOM 2436 C C . PRO B 1 143 ? 7.512 -12.961 -18.719 1 98.62 143 PRO B C 1
ATOM 2438 O O . PRO B 1 143 ? 6.844 -13.961 -18.406 1 98.62 143 PRO B O 1
ATOM 2441 N N . ASP B 1 144 ? 8.445 -13.023 -19.594 1 98.5 144 ASP B N 1
ATOM 2442 C CA . ASP B 1 144 ? 8.773 -14.266 -20.297 1 98.5 144 ASP B CA 1
ATOM 2443 C C . ASP B 1 144 ? 9.273 -15.328 -19.312 1 98.5 144 ASP B C 1
ATOM 2445 O O . ASP B 1 144 ? 8.867 -16.484 -19.391 1 98.5 144 ASP B O 1
ATOM 2449 N N . ASP B 1 145 ? 10.141 -14.898 -18.438 1 98.81 145 ASP B N 1
ATOM 2450 C CA . ASP B 1 145 ? 10.664 -15.828 -17.438 1 98.81 145 ASP B CA 1
ATOM 2451 C C . ASP B 1 145 ? 9.562 -16.281 -16.484 1 98.81 145 ASP B C 1
ATOM 2453 O O . ASP B 1 145 ? 9.523 -17.453 -16.078 1 98.81 145 ASP B O 1
ATOM 2457 N N . LEU B 1 146 ? 8.688 -15.359 -16.125 1 98.88 146 LEU B N 1
ATOM 2458 C CA . LEU B 1 146 ? 7.555 -15.742 -15.281 1 98.88 1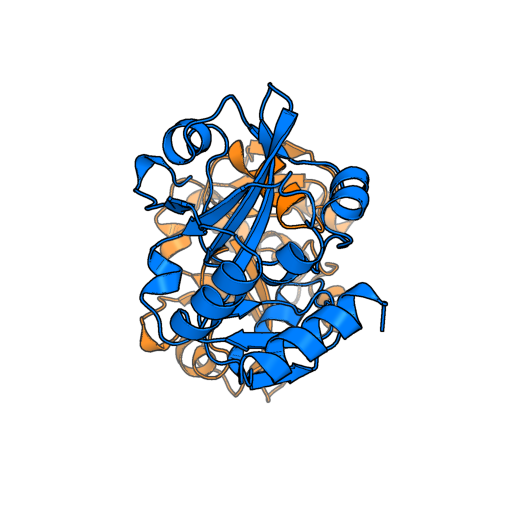46 LEU B CA 1
ATOM 2459 C C . LEU B 1 146 ? 6.68 -16.781 -15.977 1 98.88 146 LEU B C 1
ATOM 2461 O O . LEU B 1 146 ? 6.273 -17.766 -15.367 1 98.88 146 LEU B O 1
ATOM 2465 N N . ARG B 1 147 ? 6.449 -16.562 -17.266 1 98.56 147 ARG B N 1
ATOM 2466 C CA . ARG B 1 147 ? 5.664 -17.516 -18.031 1 98.56 147 ARG B CA 1
ATOM 2467 C C . ARG B 1 147 ? 6.344 -18.891 -18.062 1 98.56 147 ARG B C 1
ATOM 2469 O O . ARG B 1 147 ? 5.68 -19.922 -17.938 1 98.56 147 ARG B O 1
ATOM 2476 N N . LYS B 1 148 ? 7.629 -18.875 -18.266 1 98.69 148 LYS B N 1
ATOM 2477 C CA . LYS B 1 148 ? 8.406 -20.109 -18.266 1 98.69 148 LYS B CA 1
ATOM 2478 C C . LYS B 1 148 ? 8.258 -20.844 -16.953 1 98.69 148 LYS B C 1
ATOM 2480 O O . LYS B 1 148 ? 8.039 -22.062 -16.938 1 98.69 148 LYS B O 1
ATOM 2485 N N . PHE B 1 149 ? 8.312 -20.109 -15.867 1 98.88 149 PHE B N 1
ATOM 2486 C CA . PHE B 1 149 ? 8.172 -20.672 -14.531 1 98.88 149 PHE B CA 1
ATOM 2487 C C . PHE B 1 149 ? 6.797 -21.297 -14.344 1 98.88 149 PHE B C 1
ATOM 2489 O O . PHE B 1 149 ? 6.684 -22.453 -13.93 1 98.88 149 PHE B O 1
ATOM 2496 N N . LEU B 1 150 ? 5.805 -20.531 -14.656 1 98.81 150 LEU B N 1
ATOM 2497 C CA . LEU B 1 150 ? 4.434 -21 -14.484 1 98.81 150 LEU B CA 1
ATOM 2498 C C . LEU B 1 150 ? 4.152 -22.203 -15.383 1 98.81 150 LEU B C 1
ATOM 2500 O O . LEU B 1 150 ? 3.488 -23.141 -14.961 1 98.81 150 LEU B O 1
ATOM 2504 N N . HIS B 1 151 ? 4.68 -22.172 -16.594 1 98.69 151 HIS B N 1
ATOM 2505 C CA . HIS B 1 151 ? 4.531 -23.281 -17.516 1 98.69 151 HIS B CA 1
ATOM 2506 C C . HIS B 1 151 ? 5.152 -24.562 -16.953 1 98.69 151 HIS B C 1
ATOM 2508 O O . HIS B 1 151 ? 4.562 -25.641 -17.031 1 98.69 151 HIS B O 1
ATOM 2514 N N . ALA B 1 152 ? 6.293 -24.453 -16.359 1 98.69 152 ALA B N 1
ATOM 2515 C CA . ALA B 1 152 ? 6.98 -25.594 -15.758 1 98.69 152 ALA B CA 1
ATOM 2516 C C . ALA B 1 152 ? 6.156 -26.203 -14.625 1 98.69 152 ALA B C 1
ATOM 2518 O O . ALA B 1 152 ? 6.262 -27.391 -14.336 1 98.69 152 ALA B O 1
ATOM 2519 N N . LEU B 1 153 ? 5.34 -25.391 -13.961 1 98.62 153 LEU B N 1
ATOM 2520 C CA . LEU B 1 153 ? 4.492 -25.859 -12.867 1 98.62 153 LEU B CA 1
ATOM 2521 C C . LEU B 1 153 ? 3.176 -26.422 -13.398 1 98.62 153 LEU B C 1
ATOM 2523 O O . LEU B 1 153 ? 2.363 -26.938 -12.633 1 98.62 153 LEU B O 1
ATOM 2527 N N . GLY B 1 154 ? 2.971 -26.297 -14.734 1 98.44 154 GLY B N 1
ATOM 2528 C CA . GLY B 1 154 ? 1.689 -26.672 -15.305 1 98.44 154 GLY B CA 1
ATOM 2529 C C . GLY B 1 154 ? 0.584 -25.672 -15.016 1 98.44 154 GLY B C 1
ATOM 2530 O O . GLY B 1 154 ? -0.591 -26.047 -14.961 1 98.44 154 GLY B O 1
ATOM 2531 N N . VAL B 1 155 ? 0.988 -24.438 -14.789 1 98.44 155 VAL B N 1
ATOM 2532 C CA . VAL B 1 155 ? 0.02 -23.391 -14.453 1 98.44 155 VAL B CA 1
ATOM 2533 C C . VAL B 1 155 ? -0.208 -22.484 -15.664 1 98.44 155 VAL B C 1
ATOM 2535 O O . VAL B 1 155 ? 0.744 -21.953 -16.234 1 98.44 155 VAL B O 1
ATOM 2538 N N . GLU B 1 156 ? -1.432 -22.375 -16.109 1 97.12 156 GLU B N 1
ATOM 2539 C CA . GLU B 1 156 ? -1.824 -21.391 -17.125 1 97.12 156 GLU B CA 1
ATOM 2540 C C . GLU B 1 156 ? -2.445 -20.156 -16.484 1 97.12 156 GLU B C 1
ATOM 2542 O O . GLU B 1 156 ? -3.562 -20.219 -15.961 1 97.12 156 GLU B O 1
ATOM 2547 N N . PRO B 1 157 ? -1.757 -19.062 -16.531 1 98.25 157 PRO B N 1
ATOM 2548 C CA . PRO B 1 157 ? -2.291 -17.859 -15.867 1 98.25 157 PRO B CA 1
ATOM 2549 C C . PRO B 1 157 ? -3.564 -17.344 -16.531 1 98.25 157 PRO B C 1
ATOM 2551 O O . PRO B 1 157 ? -3.697 -17.406 -17.75 1 98.25 157 PRO B O 1
ATOM 2554 N N . LEU B 1 158 ? -4.516 -16.922 -15.75 1 97.88 158 LEU B N 1
ATOM 2555 C CA . LEU B 1 158 ? -5.625 -16.094 -16.219 1 97.88 158 LEU B CA 1
ATOM 2556 C C . LEU B 1 158 ? -5.203 -14.641 -16.359 1 97.88 158 LEU B C 1
ATOM 2558 O O . LEU B 1 158 ? -4.996 -13.953 -15.344 1 97.88 158 LEU B O 1
ATOM 2562 N N . VAL B 1 159 ? -5.07 -14.203 -17.625 1 97.88 159 VAL B N 1
ATOM 2563 C CA . VAL B 1 159 ? -4.68 -12.812 -17.844 1 97.88 159 VAL B CA 1
ATOM 2564 C C . VAL B 1 159 ? -5.918 -11.922 -17.844 1 97.88 159 VAL B C 1
ATOM 2566 O O . VAL B 1 159 ? -6.82 -12.109 -18.672 1 97.88 159 VAL B O 1
ATOM 2569 N N . VAL B 1 160 ? -5.941 -10.992 -16.953 1 96.69 160 VAL B N 1
ATOM 2570 C CA . VAL B 1 160 ? -7.133 -10.164 -16.797 1 96.69 160 VAL B CA 1
ATOM 2571 C C . VAL B 1 160 ? -6.801 -8.711 -17.125 1 96.69 160 VAL B C 1
ATOM 2573 O O . VAL B 1 160 ? -5.688 -8.242 -16.859 1 96.69 160 VAL B O 1
ATOM 2576 N N . THR B 1 161 ? -7.719 -8.062 -17.734 1 94.81 161 THR B N 1
ATOM 2577 C CA . THR B 1 161 ? -7.605 -6.641 -18.047 1 94.81 161 THR B CA 1
ATOM 2578 C C . THR B 1 161 ? -8.602 -5.828 -17.219 1 94.81 161 THR B C 1
ATOM 2580 O O . THR B 1 161 ? -9.812 -6.043 -17.297 1 94.81 161 THR B O 1
ATOM 2583 N N . PHE B 1 162 ? -8.008 -4.957 -16.422 1 91.25 162 PHE B N 1
ATOM 2584 C CA . PHE B 1 162 ? -8.852 -4.117 -15.586 1 91.25 162 PHE B CA 1
ATOM 2585 C C . PHE B 1 162 ? -9.32 -2.885 -16.344 1 91.25 162 PHE B C 1
ATOM 2587 O O . PHE B 1 162 ? -8.555 -2.281 -17.094 1 91.25 162 PHE B O 1
ATOM 2594 N N . THR B 1 163 ? -10.531 -2.691 -16.328 1 82.69 163 THR B N 1
ATOM 2595 C CA . THR B 1 163 ? -11.125 -1.472 -16.859 1 82.69 163 THR B CA 1
ATOM 2596 C C . THR B 1 163 ? -11.609 -0.569 -15.734 1 82.69 163 THR B C 1
ATOM 2598 O O . THR B 1 163 ? -11.57 -0.954 -14.562 1 82.69 163 THR B O 1
ATOM 2601 N N . ASP B 1 164 ? -12 0.724 -16.031 1 70 164 ASP B N 1
ATOM 2602 C CA . ASP B 1 164 ? -12.5 1.645 -15.008 1 70 164 ASP B CA 1
ATOM 2603 C C . ASP B 1 164 ? -13.617 1 -14.188 1 70 164 ASP B C 1
ATOM 2605 O O . ASP B 1 164 ? -13.766 1.297 -13 1 70 164 ASP B O 1
ATOM 2609 N N . ALA B 1 165 ? -14.203 0.11 -14.789 1 66.38 165 ALA B N 1
ATOM 2610 C CA . ALA B 1 165 ? -15.336 -0.53 -14.133 1 66.38 165 ALA B CA 1
ATOM 2611 C C . ALA B 1 165 ? -14.875 -1.469 -13.023 1 66.38 165 ALA B C 1
ATOM 2613 O O . ALA B 1 165 ? -15.625 -1.757 -12.086 1 66.38 165 ALA B O 1
ATOM 2614 N N . GLU B 1 166 ? -13.758 -1.943 -12.969 1 69.38 166 GLU B N 1
ATOM 2615 C CA . GLU B 1 166 ? -13.305 -2.936 -12 1 69.38 166 GLU B CA 1
ATOM 2616 C C . GLU B 1 166 ? -12.375 -2.309 -10.961 1 69.38 166 GLU B C 1
ATOM 2618 O O . GLU B 1 166 ? -11.875 -3 -10.07 1 69.38 166 GLU B O 1
ATOM 2623 N N . THR B 1 167 ? -12.25 -1.031 -11.172 1 68.69 167 THR B N 1
ATOM 2624 C CA . THR B 1 167 ? -11.383 -0.323 -10.234 1 68.69 167 THR B CA 1
ATOM 2625 C C . THR B 1 167 ? -12.195 0.599 -9.336 1 68.69 167 THR B C 1
ATOM 2627 O O . THR B 1 167 ? -13.227 1.126 -9.742 1 68.69 167 THR B O 1
ATOM 2630 N N . VAL B 1 168 ? -11.773 0.683 -8.109 1 67.69 168 VAL B N 1
ATOM 2631 C CA . VAL B 1 168 ? -12.5 1.54 -7.176 1 67.69 168 VAL B CA 1
ATOM 2632 C C . VAL B 1 168 ? -11.727 2.836 -6.953 1 67.69 168 VAL B C 1
ATOM 2634 O O . VAL B 1 168 ? -10.5 2.861 -7.07 1 67.69 168 VAL B O 1
#

=== Feature glossary ===
The record interleaves many kinds of information about one protein. Here is each kind framed as the question it answers.

Q: What does the local fold look like, residue by residue?
A: The Foldseek 3Di string encodes local tertiary geometry as a 20-letter alphabet — one character per residue — derived from the relative positions of nearby Cα atoms. Unlike the amino-acid sequence, 3Di is a direct function of the 3D structure, so two proteins with the same fold have similar 3Di strings even at low sequence identity.

Q: Which residues are in helices, strands, or loops?
A: The SS8 string is DSSP's per-residue secondary-structure call. α-helix (H) means an i→i+4 H-bond ladder; β-strand (E) means the residue participates in a β-sheet; 3₁₀ (G) and π (I) are tighter and wider helices; T/S are turns/bends; '-' is loop.

Q: How big and how compact is the whole molecule?
A: Radius of gyration (Rg) is the root-mean-square distance of Cα atoms from their centroid — a single number for overall size and compactness. A globular domain of N residues has Rg ≈ 2.2·N^0.38 Å; an extended or disordered chain has a much larger Rg. The Cα contact count is the number of residue pairs whose Cα atoms are within 8 Å and are more than four positions apart in sequence — a standard proxy for tertiary packing density. The bounding box is the smallest axis-aligned box enclosing all Cα atoms.

Q: Where is each backbone atom in 3D?
A: Structure coordinates are given as an mmCIF _atom_site loop: one row per atom with element, residue name, chain id, sequence number, and x/y/z position in Å. Only the four main-chain atoms per residue are included here; side chains are omitted to keep the record compact.

Q: What is the amino-acid chain?
A: Primary structure: the covalent order of the twenty standard amino acids along the backbone. Two proteins with the same sequence will (almost always) fold to the same structure; two with 30% identity often share a fold but not the details.

Q: What if only a Cα trace is available?
A: Three-state secondary structure (P-SEA) collapses the eight DSSP classes into helix (a), strand (b), and coil (c). P-SEA assigns these from Cα geometry alone — dist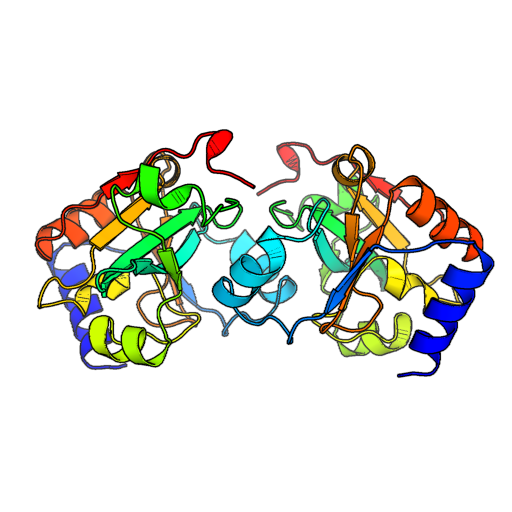ances and angles — without requiring backbone oxygens, so it works on any Cα trace.

Q: What family and function is it annotated with?
A: Database cross-references. InterPro integrates a dozen domain/family signature databases into unified entries with residue-range hits. GO terms attach function/process/location labels with evidence codes. CATH codes position the fold in a four-level structural taxonomy. Organism is the NCBI-taxonomy species name.

Q: How confident is the AlphaFold model at each residue?
A: pLDDT is the predicted lDDT-Cα score: AlphaFold's confidence that the local environment of each residue (all inter-atomic distances within 15 Å) is correctly placed. It is a per-residue number between 0 and 100, with higher meaning more reliable.

Q: How mobile is each atom in the crystal?
A: B-factor (Debye–Waller factor) reflects atomic displacement in the crystal lattice. It is an experimental observable (units Å²), not a prediction; low values mean the atom is pinned down, high values mean it moves or is heterogeneous across the crystal.

Q: Which residues are buried vs exposed?
A: SASA measures how much of the protein is reachable by solvent. It is computed by rolling a water-sized probe over the atomic surface and summing the exposed area (Å²). Per-residue SASA distinguishes core (buried, low SASA) from surface (exposed, high SASA) residues; total SASA is a whole-molecule size measure.

Q: What do the diagnostic plots show?
A: Plot images: a contact map (which residues are close in 3D, as an N×N binary image), a Ramachandran scatter (backbone torsion angles, revealing secondary-structure composition at a glance), and — for AlphaFold structures — a PAE heatmap (pairwise prediction confidence).

Q: What known structures does this most resemble?
A: The Foldseek neighbor list gives the closest experimentally determined structures in the PDB, ranked by structural alignment. TM-score near 1 means near-identical fold; near 0.3 means only rough topology match. This is how one finds what a novel AlphaFold prediction most resembles in the solved-structure universe.

Q: Are the domains correctly placed relative to each other?
A: Predicted aligned error is AlphaFold's pairwise confidence. Unlike pLDDT (per-residue), PAE is per-residue-pair and captures whether two parts of the structure are correctly placed relative to each other. Units are ångströms of expected positional error.

Q: What do the rendered images show?
A: Structure images are PyMOL renders from six orthogonal camera directions. Cartoon representation draws helices as coils and strands as arrows; sticks shows the backbone as bonds; surface shows the solvent-excluded envelope. Rainbow coloring maps sequence position to hue (blue→red, N→C); chain coloring assigns a distinct color per polypeptide.

Q: What are the backbone torsion angles?
A: φ (phi) and ψ (psi) are the two rotatable backbone dihedrals per residue: φ is the C(i-1)–N–Cα–C torsion, ψ is the N–Cα–C–N(i+1) torsion, both in degrees on (−180°, 180°]. α-helical residues cluster near (−60°, −45°); β-strand residues near (−120°, +130°). A Ramachandran plot is simply a scatter of (φ, ψ) for every residue.